Protein AF-A0A3C0DSZ2-F1 (afdb_monomer_lite)

pLDDT: mean 96.06, std 2.95, range [73.5, 98.62]

Foldseek 3Di:
DVVLVPDDLLRLQVVLQVLVVVQFLEEAECPDPSNVVNLVSLQSCQVVLSQVVPSDDHPPQFAQQPVRRHTAAWEAELCCQPQNTAGSRPRHRSAHLVRPDPVLSVVSVVLSVVLCVLLCLLCCVVVVHDQDPCSVVSLLVSLLVNLVSQLCCRPPRQSVCSVPGRHYYYYQDDVSSRGDNVSHDD

Secondary structure (DSSP, 8-state):
-HHHHHS-HHHHHHHHHHHHHHHTT-EEETT-HHHHHHHHHHHHHHHTTTTTTT-SPPPTTPPBPTTTSSBP-EEE-TTHHHH-EEETTTSSEEE-GGGS-TTTHHHHHHHHHHHHHHHGGGGTTTTTPPPPTTHHHHHHHHHHHHHHHHHHIIIIIHHHHTTTSS-EEE---BTTTTB-GGG---

Sequence (186 aa):
RQVFVEMDDLSLARWMAQTLGQFSGKVWRLSHPLMLSYELAAGVAHDRQIWLKGMAVIPSDYICAECCRAPILPMLSRDVLDSGLICKHCNETCVTFKNLPAELKPRIDEWAAKYVEVHAVAHFEEDGIKLPRDYDQMLDKAAQTAEGFLADAGNNLAPALLEFYPAVVWEDRDECLDVNSEDIDA

Radius of gyration: 17.99 Å; chains: 1; bounding box: 43×29×49 Å

Structure (mmCIF, N/CA/C/O backbone):
data_AF-A0A3C0DSZ2-F1
#
_entry.id   AF-A0A3C0DSZ2-F1
#
loop_
_atom_site.group_PDB
_atom_site.id
_atom_site.type_symbol
_atom_site.label_atom_id
_atom_site.label_alt_id
_atom_site.label_comp_id
_atom_site.label_asym_id
_atom_site.label_entity_id
_atom_site.label_seq_id
_atom_site.pdbx_PDB_ins_code
_atom_site.Cartn_x
_atom_site.Cartn_y
_atom_site.Cartn_z
_atom_site.occupancy
_atom_site.B_iso_or_equiv
_atom_site.auth_seq_id
_atom_site.auth_comp_id
_atom_site.auth_asym_id
_atom_site.auth_atom_id
_atom_site.pdbx_PDB_model_num
ATOM 1 N N . ARG A 1 1 ? 6.609 -7.355 17.171 1.00 85.12 1 ARG A N 1
ATOM 2 C CA . ARG A 1 1 ? 5.418 -8.237 17.311 1.00 85.12 1 ARG A CA 1
ATOM 3 C C . ARG A 1 1 ? 5.129 -8.638 18.762 1.00 85.12 1 ARG A C 1
ATOM 5 O O . ARG A 1 1 ? 3.990 -8.469 19.167 1.00 85.12 1 ARG A O 1
ATOM 12 N N . GLN A 1 2 ? 6.112 -9.117 19.543 1.00 93.31 2 GLN A N 1
ATOM 13 C CA . GLN A 1 2 ? 5.913 -9.641 20.914 1.00 93.31 2 GLN A CA 1
ATOM 14 C C . GLN A 1 2 ? 5.078 -8.732 21.835 1.00 93.31 2 GLN A C 1
ATOM 16 O O . GLN A 1 2 ? 4.138 -9.203 22.461 1.00 93.31 2 GLN A O 1
ATOM 21 N N . VAL A 1 3 ? 5.341 -7.422 21.828 1.00 95.31 3 VAL A N 1
ATOM 22 C CA . VAL A 1 3 ? 4.581 -6.435 22.618 1.00 95.31 3 VAL A CA 1
ATOM 23 C C . VAL A 1 3 ? 3.067 -6.510 22.361 1.00 95.31 3 VAL A C 1
ATOM 25 O O . VAL A 1 3 ? 2.286 -6.493 23.303 1.00 95.31 3 VAL A O 1
ATOM 28 N N . PHE A 1 4 ? 2.631 -6.655 21.106 1.00 97.31 4 PHE A N 1
ATOM 29 C CA . PHE A 1 4 ? 1.205 -6.770 20.766 1.00 97.31 4 PHE A CA 1
ATOM 30 C C . PHE A 1 4 ? 0.623 -8.147 21.103 1.00 97.31 4 PHE A C 1
ATOM 32 O O . PHE A 1 4 ? -0.572 -8.263 21.357 1.00 97.31 4 PHE A O 1
ATOM 39 N N . VAL A 1 5 ? 1.459 -9.190 21.132 1.00 96.69 5 VAL A N 1
ATOM 40 C CA . VAL A 1 5 ? 1.057 -10.528 21.596 1.00 96.69 5 VAL A CA 1
ATOM 41 C C . VAL A 1 5 ? 0.784 -10.516 23.103 1.00 96.69 5 VAL A C 1
ATOM 43 O O . VAL A 1 5 ? -0.111 -11.212 23.570 1.00 96.69 5 VAL A O 1
ATOM 46 N N . GLU A 1 6 ? 1.511 -9.714 23.870 1.00 97.44 6 GLU A N 1
ATOM 47 C CA . GLU A 1 6 ? 1.326 -9.615 25.322 1.00 97.44 6 GLU A CA 1
ATOM 48 C C . GLU A 1 6 ? 0.146 -8.721 25.724 1.00 97.44 6 GLU A C 1
ATOM 50 O O . GLU A 1 6 ? -0.387 -8.875 26.822 1.00 97.44 6 GLU A O 1
ATOM 55 N N . MET A 1 7 ? -0.301 -7.822 24.841 1.00 97.50 7 MET A N 1
ATOM 56 C CA . MET A 1 7 ? -1.512 -7.032 25.068 1.00 97.50 7 MET A CA 1
ATOM 57 C C . MET A 1 7 ? -2.753 -7.927 25.136 1.00 97.50 7 MET A C 1
ATOM 59 O O . MET A 1 7 ? -2.928 -8.850 24.333 1.00 97.50 7 MET A O 1
ATOM 63 N N . ASP A 1 8 ? -3.655 -7.606 26.063 1.00 96.94 8 ASP A N 1
ATOM 64 C CA . ASP A 1 8 ? -5.005 -8.157 26.061 1.00 96.94 8 ASP A CA 1
ATOM 65 C C . ASP A 1 8 ? -5.825 -7.621 24.870 1.00 96.94 8 ASP A C 1
ATOM 67 O O . ASP A 1 8 ? -5.519 -6.568 24.299 1.00 96.94 8 ASP A O 1
ATOM 71 N N . ASP A 1 9 ? -6.887 -8.345 24.503 1.00 97.25 9 ASP A N 1
ATOM 72 C CA . ASP A 1 9 ? -7.721 -8.039 23.334 1.00 97.25 9 ASP A CA 1
ATOM 73 C C . ASP A 1 9 ? -8.290 -6.608 23.358 1.00 97.25 9 ASP A C 1
ATOM 75 O O . ASP A 1 9 ? -8.364 -5.966 22.311 1.00 97.25 9 ASP A O 1
ATOM 79 N N . LEU A 1 10 ? -8.672 -6.080 24.528 1.00 96.56 10 LEU A N 1
ATOM 80 C CA . LEU A 1 10 ? -9.258 -4.743 24.641 1.00 96.56 10 LEU A CA 1
ATOM 81 C C . LEU A 1 10 ? -8.196 -3.648 24.485 1.00 96.56 10 LEU A C 1
ATOM 83 O O . LEU A 1 10 ? -8.445 -2.647 23.807 1.00 96.56 10 LEU A O 1
ATOM 87 N N . SER A 1 11 ? -7.019 -3.827 25.088 1.00 97.06 11 SER A N 1
ATOM 88 C CA . SER A 1 11 ? -5.888 -2.906 24.925 1.00 97.06 11 SER A CA 1
ATOM 89 C C . SER A 1 11 ? -5.415 -2.852 23.473 1.00 97.06 11 SER A C 1
ATOM 91 O O . SER A 1 11 ? -5.259 -1.759 22.925 1.00 97.06 11 SER A O 1
ATOM 93 N N . LEU A 1 12 ? -5.278 -4.013 22.822 1.00 98.00 12 LEU A N 1
ATOM 94 C CA . LEU A 1 12 ? -4.917 -4.100 21.408 1.00 98.00 12 LEU A CA 1
ATOM 95 C C . LEU A 1 12 ? -5.971 -3.423 20.518 1.00 98.00 12 LEU A C 1
ATOM 97 O O . LEU A 1 12 ? -5.622 -2.597 19.675 1.00 98.00 12 LEU A O 1
ATOM 101 N N . ALA A 1 13 ? -7.261 -3.697 20.749 1.00 97.44 13 ALA A N 1
ATOM 102 C CA . ALA A 1 13 ? -8.356 -3.090 19.990 1.00 97.44 13 ALA A CA 1
ATOM 103 C C . ALA A 1 13 ? -8.364 -1.558 20.097 1.00 97.44 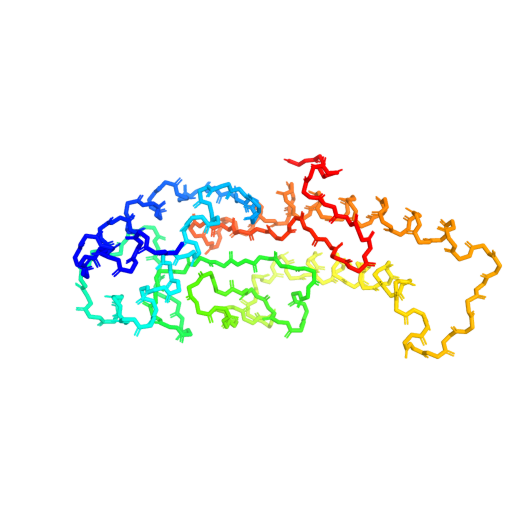13 ALA A C 1
ATOM 105 O O . ALA A 1 13 ? -8.498 -0.856 19.094 1.00 97.44 13 ALA A O 1
ATOM 106 N N . ARG A 1 14 ? -8.194 -1.023 21.313 1.00 96.75 14 ARG A N 1
ATOM 107 C CA . ARG A 1 14 ? -8.151 0.426 21.558 1.00 96.75 14 ARG A CA 1
ATOM 108 C C . ARG A 1 14 ? -6.934 1.076 20.919 1.00 96.75 14 ARG A C 1
ATOM 110 O O . ARG A 1 14 ? -7.084 2.131 20.311 1.00 96.75 14 ARG A O 1
ATOM 117 N N . TRP A 1 15 ? -5.764 0.451 21.040 1.00 97.50 15 TRP A N 1
ATOM 118 C CA . TRP A 1 15 ? -4.542 0.944 20.412 1.00 97.50 15 TRP A CA 1
ATOM 119 C C . TRP A 1 15 ? -4.714 1.029 18.893 1.00 97.50 15 TRP A C 1
ATOM 121 O O . TRP A 1 15 ? -4.475 2.080 18.305 1.00 97.50 15 TRP A O 1
ATOM 131 N N . MET A 1 16 ? -5.235 -0.027 18.262 1.00 97.75 16 MET A N 1
ATOM 132 C CA . MET A 1 16 ? -5.475 -0.032 16.818 1.00 97.75 16 MET A CA 1
ATOM 133 C C . MET A 1 16 ? -6.506 1.011 16.380 1.00 97.75 16 MET A C 1
ATOM 135 O O . MET A 1 16 ? -6.270 1.712 15.399 1.00 97.75 16 MET A O 1
ATOM 139 N N . ALA A 1 17 ? -7.628 1.142 17.095 1.00 96.88 17 ALA A N 1
ATOM 140 C CA . ALA A 1 17 ? -8.647 2.143 16.778 1.00 96.88 17 ALA A CA 1
ATOM 141 C C . ALA A 1 17 ? -8.096 3.576 16.882 1.00 96.88 17 ALA A C 1
ATOM 143 O O . ALA A 1 17 ? -8.355 4.406 16.013 1.00 96.88 17 ALA A O 1
ATOM 144 N N . GLN A 1 18 ? -7.291 3.862 17.911 1.00 96.06 18 GLN A N 1
ATOM 145 C CA . GLN A 1 18 ? -6.652 5.170 18.077 1.00 96.06 18 GLN A CA 1
ATOM 146 C C . GLN A 1 18 ? -5.630 5.453 16.972 1.00 96.06 18 GLN A C 1
ATOM 148 O O . GLN A 1 18 ? -5.632 6.555 16.422 1.00 96.06 18 GLN A O 1
ATOM 153 N N . THR A 1 19 ? -4.797 4.471 16.611 1.00 97.19 19 THR A N 1
ATOM 154 C CA . THR A 1 19 ? -3.800 4.625 15.541 1.00 97.19 19 THR A CA 1
ATOM 155 C C . THR A 1 19 ? -4.462 4.819 14.172 1.00 97.19 19 THR A C 1
ATOM 157 O O . THR A 1 19 ? -4.049 5.707 13.433 1.00 97.19 19 THR A O 1
ATOM 160 N N . LEU A 1 20 ? -5.552 4.105 13.860 1.00 97.69 20 LEU A N 1
ATOM 161 C CA . LEU A 1 20 ? -6.350 4.361 12.647 1.00 97.69 20 LEU A CA 1
ATOM 162 C C . LEU A 1 20 ? -6.888 5.797 12.594 1.0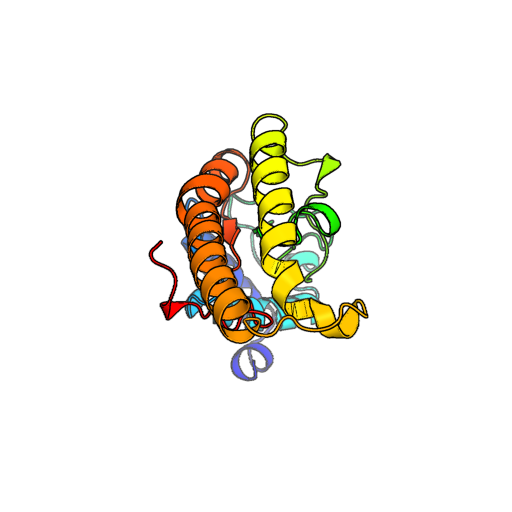0 97.69 20 LEU A C 1
ATOM 164 O O . LEU A 1 20 ? -6.875 6.430 11.539 1.00 97.69 20 LEU A O 1
ATOM 168 N N . GLY A 1 21 ? -7.306 6.343 13.740 1.00 95.75 21 GLY A N 1
ATOM 169 C CA . GLY A 1 21 ? -7.692 7.750 13.846 1.00 95.75 21 GLY A CA 1
ATOM 170 C C . GLY A 1 21 ? -6.555 8.720 13.499 1.00 95.75 21 GLY A C 1
ATOM 171 O O . GLY A 1 21 ? -6.814 9.777 12.936 1.00 95.75 21 GLY A O 1
ATOM 172 N N . GLN A 1 22 ? -5.293 8.360 13.768 1.00 95.31 22 GLN A N 1
ATOM 173 C CA . GLN A 1 22 ? -4.130 9.166 13.361 1.00 95.31 22 GLN A CA 1
ATOM 174 C C . GLN A 1 22 ? -3.842 9.086 11.859 1.00 95.31 22 GLN A C 1
ATOM 176 O O . GLN A 1 22 ? -3.275 10.028 11.293 1.00 95.31 22 GLN A O 1
ATOM 181 N N . PHE A 1 23 ? -4.209 7.963 11.236 1.00 97.56 23 PHE A N 1
ATOM 182 C CA . PHE A 1 23 ? -4.025 7.738 9.808 1.00 97.56 23 PHE A CA 1
ATOM 183 C C . PHE A 1 23 ? -5.065 8.447 8.945 1.00 97.56 23 PHE A C 1
ATOM 185 O O . PHE A 1 23 ? -4.750 8.769 7.802 1.00 97.56 23 PHE A O 1
ATOM 192 N N . SER A 1 24 ? -6.257 8.708 9.492 1.00 96.25 24 SER A N 1
ATOM 193 C CA . SER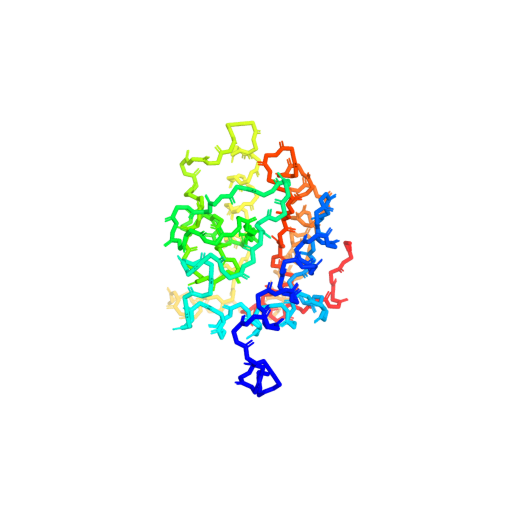 A 1 24 ? -7.376 9.305 8.759 1.00 96.25 24 SER A CA 1
ATOM 194 C C . SER A 1 24 ? -6.984 10.597 8.029 1.00 96.25 24 SER A C 1
ATOM 196 O O . SER A 1 24 ? -6.272 11.450 8.568 1.00 96.25 24 SER A O 1
ATOM 198 N N . GLY A 1 25 ? -7.452 10.723 6.789 1.00 96.94 25 GLY A N 1
ATOM 199 C CA . GLY A 1 25 ? -7.224 11.839 5.878 1.00 96.94 25 GLY A CA 1
ATOM 200 C C . GLY A 1 25 ? -5.808 11.934 5.309 1.00 96.94 25 GLY A C 1
ATOM 201 O O . GLY A 1 25 ? -5.456 12.984 4.775 1.00 96.94 25 GLY A O 1
ATOM 202 N N . LYS A 1 26 ? -4.969 10.898 5.454 1.00 97.25 26 LYS A N 1
ATOM 203 C CA . LYS A 1 26 ? -3.556 10.945 5.049 1.00 97.25 26 LYS A CA 1
ATOM 204 C C . LYS A 1 26 ? -3.136 9.740 4.220 1.00 97.25 26 LYS A C 1
ATOM 206 O O . LYS A 1 26 ? -3.640 8.628 4.383 1.00 97.25 26 LYS A O 1
ATOM 211 N N . VAL A 1 27 ? -2.133 9.987 3.387 1.00 98.06 27 VAL A N 1
ATOM 212 C CA . VAL A 1 27 ? -1.347 8.958 2.712 1.00 98.06 27 VAL A CA 1
ATOM 213 C C . VAL A 1 27 ? -0.156 8.577 3.587 1.00 98.06 27 VAL A C 1
ATOM 215 O O . VAL A 1 27 ? 0.470 9.445 4.196 1.00 98.06 27 VAL A O 1
ATOM 218 N N . TRP A 1 28 ? 0.161 7.286 3.645 1.00 97.94 28 TRP A N 1
ATOM 219 C CA . TRP A 1 28 ? 1.271 6.756 4.431 1.00 97.94 28 TRP A CA 1
ATOM 220 C C . TRP A 1 28 ? 2.197 5.905 3.574 1.00 97.94 28 TRP A C 1
ATOM 222 O O . TRP A 1 28 ? 1.747 4.987 2.892 1.00 97.94 28 TRP A O 1
ATOM 232 N N . ARG A 1 29 ? 3.499 6.170 3.678 1.00 97.19 29 ARG A N 1
ATOM 233 C CA . ARG A 1 29 ? 4.535 5.240 3.224 1.00 97.19 29 ARG A CA 1
ATOM 234 C C . ARG A 1 29 ? 4.423 3.932 3.999 1.00 97.19 29 ARG A C 1
ATOM 236 O O . ARG A 1 29 ? 4.254 3.964 5.224 1.00 97.19 29 ARG A O 1
ATOM 243 N N . LEU A 1 30 ? 4.542 2.801 3.310 1.00 97.31 30 LEU A N 1
ATOM 244 C CA . LEU A 1 30 ? 4.554 1.486 3.944 1.00 97.31 30 LEU A CA 1
ATOM 245 C C . LEU A 1 30 ? 5.716 1.365 4.939 1.00 97.31 30 LEU A C 1
ATOM 247 O O . LEU A 1 30 ? 5.513 0.899 6.060 1.00 97.31 30 LEU A O 1
ATOM 251 N N . SER A 1 31 ? 6.895 1.880 4.580 1.00 97.00 31 SER A N 1
ATOM 252 C CA . SER A 1 31 ? 8.086 1.909 5.440 1.00 97.00 31 SER A CA 1
ATOM 253 C C . SER A 1 31 ? 7.951 2.764 6.709 1.00 97.00 31 SER A C 1
ATOM 255 O O . SER A 1 31 ? 8.787 2.665 7.614 1.00 97.00 31 SER A O 1
ATOM 257 N N . HIS A 1 32 ? 6.913 3.607 6.830 1.00 97.44 32 HIS A N 1
ATOM 258 C CA . HIS A 1 32 ? 6.790 4.519 7.963 1.00 97.44 32 HIS A CA 1
ATOM 259 C C . HIS A 1 32 ? 6.743 3.727 9.290 1.00 97.44 32 HIS A C 1
ATOM 261 O O . HIS A 1 32 ? 5.886 2.852 9.447 1.00 97.44 32 HIS A O 1
ATOM 267 N N . PRO A 1 33 ? 7.560 4.051 10.316 1.00 96.81 33 PRO A N 1
ATOM 268 C CA . PRO A 1 33 ? 7.673 3.231 11.532 1.00 96.81 33 PRO A CA 1
ATOM 269 C C . PRO A 1 33 ? 6.348 2.972 12.263 1.00 96.81 33 PRO A C 1
ATOM 271 O O . PRO A 1 33 ? 6.125 1.890 12.813 1.00 96.81 33 PRO A O 1
ATOM 274 N N . LEU A 1 34 ? 5.442 3.958 12.261 1.00 97.44 34 LEU A N 1
ATOM 275 C CA . LEU A 1 34 ? 4.094 3.795 12.816 1.00 97.44 34 LEU A CA 1
ATOM 276 C C . LEU A 1 34 ? 3.232 2.825 11.989 1.00 97.44 34 LEU A C 1
ATOM 278 O O . LEU A 1 34 ? 2.458 2.079 12.581 1.00 97.44 34 LEU A O 1
ATOM 282 N N . MET A 1 35 ? 3.382 2.806 10.660 1.00 97.81 35 MET A N 1
ATOM 283 C CA . MET A 1 35 ? 2.672 1.880 9.773 1.00 97.81 35 MET A CA 1
ATOM 284 C C . MET A 1 35 ? 3.171 0.450 9.971 1.00 97.81 35 MET A C 1
ATOM 286 O O . MET A 1 35 ? 2.372 -0.438 10.249 1.00 97.81 35 MET A O 1
ATOM 290 N N . LEU A 1 36 ? 4.490 0.249 9.992 1.00 96.25 36 LEU A N 1
ATOM 291 C CA . LEU A 1 36 ? 5.090 -1.055 10.289 1.00 96.25 36 LEU A CA 1
ATOM 292 C C . LEU A 1 36 ? 4.678 -1.571 11.677 1.00 96.25 36 LEU A C 1
ATOM 294 O O . LEU A 1 36 ? 4.337 -2.740 11.857 1.00 96.25 36 LEU A O 1
ATOM 298 N N . SER A 1 37 ? 4.652 -0.687 12.679 1.00 97.88 37 SER A N 1
ATOM 299 C CA . SER A 1 37 ? 4.145 -1.032 14.014 1.00 97.88 37 SER A CA 1
ATOM 300 C C . SER A 1 37 ? 2.669 -1.427 13.971 1.00 97.88 37 SER A C 1
ATOM 302 O O . SER A 1 37 ? 2.265 -2.377 14.644 1.00 97.88 37 SER A O 1
ATOM 304 N N . TYR A 1 38 ? 1.871 -0.717 13.172 1.00 98.19 38 TYR A N 1
ATOM 305 C CA . TYR A 1 38 ? 0.460 -1.009 12.981 1.00 98.19 38 TYR A CA 1
ATOM 306 C C . TYR A 1 38 ? 0.237 -2.365 12.311 1.00 98.19 38 TYR A C 1
ATOM 308 O O . TYR A 1 38 ? -0.562 -3.138 12.821 1.00 98.19 38 TYR A O 1
ATOM 316 N N . GLU A 1 39 ? 0.968 -2.709 11.250 1.00 97.00 39 GLU A N 1
ATOM 317 C CA . GLU A 1 39 ? 0.867 -4.020 10.590 1.00 97.00 39 GLU A CA 1
ATOM 318 C C . GLU A 1 39 ? 1.175 -5.178 11.540 1.00 97.00 39 GLU A C 1
ATOM 320 O O . GLU A 1 39 ? 0.460 -6.182 11.574 1.00 97.00 39 GLU A O 1
ATOM 325 N N . LEU A 1 40 ? 2.202 -5.023 12.382 1.00 97.62 40 LEU A N 1
ATOM 326 C CA . LEU A 1 40 ? 2.534 -6.023 13.396 1.00 97.62 40 LEU A CA 1
ATOM 327 C C . LEU A 1 40 ? 1.394 -6.221 14.403 1.00 97.62 40 LEU A C 1
ATOM 329 O O . LEU A 1 40 ? 1.152 -7.353 14.830 1.00 97.62 40 LEU A O 1
ATOM 333 N N . ALA A 1 41 ? 0.715 -5.142 14.796 1.00 98.06 41 ALA A N 1
ATOM 334 C CA . ALA A 1 41 ? -0.463 -5.205 15.656 1.00 98.06 41 ALA A CA 1
ATOM 335 C C . ALA A 1 41 ? -1.665 -5.806 14.916 1.00 98.06 41 ALA A C 1
ATOM 337 O O . ALA A 1 41 ? -2.364 -6.654 15.468 1.00 98.06 41 ALA A O 1
ATOM 338 N N . ALA A 1 42 ? -1.870 -5.407 13.660 1.00 97.38 42 ALA A N 1
ATOM 339 C CA . ALA A 1 42 ? -2.978 -5.829 12.822 1.00 97.38 42 ALA A CA 1
ATOM 340 C C . ALA A 1 42 ? -2.937 -7.328 12.534 1.00 97.38 42 ALA A C 1
ATOM 342 O O . ALA A 1 42 ? -3.971 -7.974 12.658 1.00 97.38 42 ALA A O 1
ATOM 343 N N . GLY A 1 43 ? -1.755 -7.904 12.291 1.00 97.19 43 GLY A N 1
ATOM 344 C CA . GLY A 1 43 ? -1.597 -9.354 12.164 1.00 97.19 43 GLY A CA 1
ATOM 345 C C . GLY A 1 43 ? -2.006 -10.103 13.438 1.00 97.19 43 GLY A C 1
ATOM 346 O O . GLY A 1 43 ? -2.802 -11.035 13.385 1.00 97.19 43 GLY A O 1
ATOM 347 N N . VAL A 1 44 ? -1.549 -9.650 14.615 1.00 97.94 44 VAL A N 1
ATOM 348 C CA . VAL A 1 44 ? -1.962 -10.252 15.902 1.00 97.94 44 VAL A CA 1
ATOM 349 C C . VAL A 1 44 ? -3.468 -10.093 16.136 1.00 97.94 44 VAL A C 1
ATOM 351 O O . VAL A 1 44 ? -4.133 -11.007 16.623 1.00 97.94 44 VAL A O 1
ATOM 354 N N . ALA A 1 45 ? -4.026 -8.937 15.788 1.00 97.12 45 ALA A N 1
ATOM 355 C CA . ALA A 1 45 ? -5.445 -8.663 15.944 1.00 97.12 45 ALA A CA 1
ATOM 356 C C . ALA A 1 45 ? -6.316 -9.454 14.962 1.00 97.12 45 ALA A C 1
ATOM 358 O O . ALA A 1 45 ? -7.433 -9.838 15.315 1.00 97.12 45 ALA A O 1
ATOM 359 N N . HIS A 1 46 ? -5.812 -9.716 13.757 1.00 96.88 46 HIS A N 1
ATOM 360 C CA . HIS A 1 46 ? -6.454 -10.563 12.764 1.00 96.88 46 HIS A CA 1
ATOM 361 C C . HIS A 1 46 ? -6.509 -12.015 13.249 1.00 96.88 46 HIS A C 1
ATOM 363 O O . HIS A 1 46 ? -7.605 -12.572 13.321 1.00 96.88 46 HIS A O 1
ATOM 369 N N . ASP A 1 47 ? -5.381 -12.564 13.722 1.00 96.69 47 ASP A N 1
ATOM 370 C CA . ASP A 1 47 ? -5.298 -13.912 14.313 1.00 96.69 47 ASP A CA 1
ATOM 371 C C . ASP A 1 47 ? -6.315 -14.094 15.456 1.00 96.69 47 ASP A C 1
ATOM 373 O O . ASP A 1 47 ? -6.928 -15.148 15.627 1.00 96.69 47 ASP A O 1
ATOM 377 N N . ARG A 1 48 ? -6.527 -13.034 16.245 1.00 96.31 48 ARG A N 1
ATOM 378 C CA . ARG A 1 48 ? -7.457 -13.012 17.386 1.00 96.31 48 ARG A CA 1
ATOM 379 C C . ARG A 1 48 ? -8.865 -12.550 17.036 1.00 96.31 48 ARG A C 1
ATOM 381 O O . ARG A 1 48 ? -9.713 -12.503 17.931 1.00 96.31 48 ARG A O 1
ATOM 388 N N . GLN A 1 49 ? -9.120 -12.196 15.780 1.00 95.38 49 GLN A N 1
ATOM 389 C CA . GLN A 1 49 ? -10.407 -11.708 15.289 1.00 95.38 49 GLN A CA 1
ATOM 390 C C . GLN A 1 49 ? -10.957 -10.499 16.072 1.00 95.38 49 GLN A C 1
ATOM 392 O O . GLN A 1 49 ? -12.162 -10.394 16.309 1.00 95.38 49 GLN A O 1
ATOM 397 N N . ILE A 1 50 ? -10.085 -9.575 16.485 1.00 95.75 50 ILE A N 1
ATOM 398 C CA . ILE A 1 50 ? -10.424 -8.441 17.366 1.00 95.75 50 ILE A CA 1
ATOM 399 C C . ILE A 1 50 ? -11.574 -7.591 16.814 1.00 95.75 50 ILE A C 1
ATOM 401 O O . ILE A 1 50 ? -12.520 -7.280 17.541 1.00 95.75 50 ILE A O 1
ATOM 405 N N . TRP A 1 51 ? -11.530 -7.261 15.522 1.00 94.75 51 TRP A N 1
ATOM 406 C CA . TRP A 1 51 ? -12.580 -6.477 14.871 1.00 94.75 51 TRP A CA 1
ATOM 407 C C . TRP A 1 51 ? -13.906 -7.239 14.771 1.00 94.75 51 TRP A C 1
ATOM 409 O O . TRP A 1 51 ? -14.964 -6.655 14.987 1.00 94.75 51 TRP A O 1
ATOM 419 N N . LEU A 1 52 ? -13.866 -8.558 14.546 1.00 92.31 52 LEU A N 1
ATOM 420 C CA . LEU A 1 52 ? -15.076 -9.389 14.474 1.00 92.31 52 LEU A CA 1
ATOM 421 C C . LEU A 1 52 ? -15.786 -9.516 15.821 1.00 92.31 52 LEU A C 1
ATOM 423 O O . LEU A 1 52 ? -17.008 -9.630 15.864 1.00 92.31 52 LEU A O 1
ATOM 427 N N . LYS A 1 53 ? -15.017 -9.500 16.910 1.00 93.38 53 LYS A N 1
ATOM 428 C CA . LYS A 1 53 ? -15.524 -9.533 18.285 1.00 93.38 53 LYS A CA 1
ATOM 429 C C . LYS A 1 53 ? -16.158 -8.205 18.724 1.00 93.38 53 LYS A C 1
ATOM 431 O O . LYS A 1 53 ? -16.795 -8.174 19.770 1.00 93.38 53 LYS A O 1
ATOM 436 N N . GLY A 1 54 ? -15.979 -7.116 17.968 1.00 87.31 54 GLY A N 1
ATOM 437 C CA . GLY A 1 54 ? -16.508 -5.794 18.325 1.00 87.31 54 GLY A CA 1
ATOM 438 C C . GLY A 1 54 ? -15.846 -5.179 19.565 1.00 87.31 54 GLY A C 1
ATOM 439 O O . GLY A 1 54 ? -16.493 -4.448 20.309 1.00 87.31 54 GLY A O 1
ATOM 440 N N . MET A 1 55 ? -14.565 -5.486 19.811 1.00 87.00 55 MET A N 1
ATOM 441 C CA . MET A 1 55 ? -13.848 -5.076 21.033 1.00 87.00 55 MET A CA 1
ATOM 442 C C . MET A 1 55 ? -13.571 -3.565 21.120 1.00 87.00 55 MET A C 1
ATOM 444 O O . MET A 1 55 ? -13.318 -3.046 22.208 1.00 87.00 55 MET A O 1
ATOM 448 N N . ALA A 1 56 ? -13.602 -2.856 19.991 1.00 87.56 56 ALA A N 1
ATOM 449 C CA . ALA A 1 56 ? -13.467 -1.406 19.917 1.00 87.56 56 ALA A CA 1
ATOM 450 C C . ALA A 1 56 ? -14.386 -0.830 18.837 1.00 87.56 56 ALA A C 1
ATOM 452 O O . ALA A 1 56 ? -14.796 -1.521 17.904 1.00 87.56 56 ALA A O 1
ATOM 453 N N . VAL A 1 57 ? -14.690 0.460 18.977 1.00 87.31 57 VAL A N 1
ATOM 454 C CA . VAL A 1 57 ? -15.449 1.221 17.985 1.00 87.31 57 VAL A CA 1
ATOM 455 C C . VAL A 1 57 ? -14.545 1.499 16.786 1.00 87.31 57 VAL A C 1
ATOM 457 O O . VAL A 1 57 ? -13.420 1.972 16.952 1.00 87.31 57 VAL A O 1
ATOM 460 N N . ILE A 1 58 ? -15.043 1.201 15.588 1.00 90.94 58 ILE A N 1
ATOM 461 C CA . ILE A 1 58 ? -14.393 1.580 14.331 1.00 90.94 58 ILE A CA 1
ATOM 462 C C . ILE A 1 58 ? -14.408 3.113 14.232 1.00 90.94 58 ILE A C 1
ATOM 464 O O . ILE A 1 58 ? -15.472 3.701 14.444 1.00 90.94 58 ILE A O 1
ATOM 468 N N . PRO A 1 59 ? -13.271 3.776 13.947 1.00 93.31 59 PRO A N 1
ATOM 469 C CA . PRO A 1 59 ? -13.258 5.226 13.771 1.00 93.31 59 PRO A CA 1
ATOM 470 C C . PRO A 1 59 ? -14.256 5.660 12.691 1.00 93.31 59 PRO A C 1
ATOM 472 O O . PRO A 1 59 ? -14.394 4.978 11.680 1.00 93.31 59 PRO A O 1
ATOM 475 N N . SER A 1 60 ? -14.947 6.784 12.903 1.00 89.62 60 SER A N 1
ATOM 476 C CA . SER A 1 60 ? -16.117 7.204 12.109 1.00 89.62 60 SER A CA 1
ATOM 477 C C . SER A 1 60 ? -15.872 7.304 10.609 1.00 89.62 60 SER A C 1
ATOM 479 O O . SER A 1 60 ? -16.797 7.109 9.827 1.00 89.62 60 SER A O 1
ATOM 481 N N . ASP A 1 61 ? -14.640 7.617 10.226 1.00 92.00 61 ASP A N 1
ATOM 482 C CA . ASP A 1 61 ? -14.276 7.840 8.832 1.00 92.00 61 ASP A CA 1
ATOM 483 C C . ASP A 1 61 ? -14.133 6.514 8.075 1.00 92.00 61 ASP A C 1
ATOM 485 O O . ASP A 1 61 ? -14.156 6.501 6.852 1.00 92.00 61 ASP A O 1
ATOM 489 N N . TYR A 1 62 ? -14.009 5.391 8.791 1.00 96.19 62 TYR A N 1
ATOM 490 C CA . TYR A 1 62 ? -13.733 4.081 8.223 1.00 96.19 62 TYR A CA 1
ATOM 491 C C . TYR A 1 62 ? -14.990 3.233 8.055 1.00 96.19 62 TYR A C 1
ATOM 493 O O . TYR A 1 62 ? -15.822 3.106 8.953 1.00 96.19 62 TYR A O 1
ATOM 501 N N . ILE A 1 63 ? -15.050 2.540 6.921 1.00 93.19 63 ILE A N 1
ATOM 502 C CA . ILE A 1 63 ? -15.994 1.448 6.675 1.00 93.19 63 ILE A CA 1
ATOM 503 C C . ILE A 1 63 ? -15.313 0.092 6.870 1.00 93.19 63 ILE A C 1
ATOM 505 O O . ILE A 1 63 ? -14.087 -0.014 6.838 1.00 93.19 63 ILE A O 1
ATOM 509 N N . CYS A 1 64 ? -16.103 -0.964 7.053 1.00 94.06 64 CYS A N 1
ATOM 510 C CA . CYS A 1 64 ? -15.579 -2.325 7.121 1.00 94.06 64 CYS A CA 1
ATOM 511 C C . CYS A 1 64 ? -15.154 -2.816 5.730 1.00 94.06 64 CYS A C 1
ATOM 513 O O . CYS A 1 64 ? -15.956 -2.798 4.800 1.00 94.06 64 CYS A O 1
ATOM 515 N N . ALA A 1 65 ? -13.930 -3.327 5.607 1.00 95.38 65 ALA A N 1
ATOM 516 C CA . ALA A 1 65 ? -13.478 -4.040 4.418 1.00 95.38 65 ALA A CA 1
ATOM 517 C C . ALA A 1 65 ? -14.201 -5.391 4.286 1.00 95.38 65 ALA A C 1
ATOM 519 O O . ALA A 1 65 ? -14.365 -6.110 5.274 1.00 95.38 65 ALA A O 1
ATOM 520 N N . GLU A 1 66 ? -14.580 -5.784 3.070 1.00 94.44 66 GLU A N 1
ATOM 521 C CA . GLU A 1 66 ? -15.293 -7.050 2.840 1.00 94.44 66 GLU A CA 1
ATOM 522 C C . GLU A 1 66 ? -14.444 -8.285 3.184 1.00 94.44 66 GLU A C 1
ATOM 524 O O . GLU A 1 66 ? -14.969 -9.258 3.721 1.00 94.44 66 GLU A O 1
ATOM 529 N N . CYS A 1 67 ? -13.127 -8.226 2.949 1.00 96.06 67 CYS A N 1
ATOM 530 C CA . CYS A 1 67 ? -12.214 -9.360 3.121 1.00 96.06 67 CYS A CA 1
ATOM 531 C C . CYS A 1 67 ? -12.126 -9.879 4.567 1.00 96.06 67 CYS A C 1
ATOM 533 O O . CYS A 1 67 ? -12.075 -11.085 4.793 1.00 96.06 67 CYS A O 1
ATOM 535 N N . CYS A 1 68 ? -12.118 -8.988 5.564 1.00 95.31 68 CYS A N 1
ATOM 536 C CA . CYS A 1 68 ? -11.917 -9.372 6.967 1.00 95.31 68 CYS A CA 1
ATOM 537 C C . CYS A 1 68 ? -12.815 -8.635 7.972 1.00 95.31 68 CYS A C 1
ATOM 539 O O . CYS A 1 68 ? -12.734 -8.900 9.173 1.00 95.31 68 CYS A O 1
ATOM 541 N N . ARG A 1 69 ? -13.679 -7.722 7.506 1.00 94.12 69 ARG A N 1
ATOM 542 C CA . ARG A 1 69 ? -14.537 -6.827 8.310 1.00 94.12 69 ARG A CA 1
ATOM 543 C C . ARG A 1 69 ? -13.786 -5.892 9.268 1.00 94.12 69 ARG A C 1
ATOM 545 O O . ARG A 1 69 ? -14.415 -5.256 10.110 1.00 94.12 69 ARG A O 1
ATOM 552 N N . ALA A 1 70 ? -12.464 -5.789 9.138 1.00 96.25 70 ALA A N 1
ATOM 553 C CA . ALA A 1 70 ? -11.679 -4.743 9.781 1.00 96.25 70 ALA A CA 1
ATOM 554 C C . ALA A 1 70 ? -11.940 -3.378 9.111 1.00 96.25 70 ALA A C 1
ATOM 556 O O . ALA A 1 70 ? -12.405 -3.350 7.968 1.00 96.25 70 ALA A O 1
ATOM 557 N N . PRO A 1 71 ? -11.624 -2.253 9.773 1.00 97.19 71 PRO A N 1
ATOM 558 C CA . PRO A 1 71 ? -11.636 -0.934 9.143 1.00 97.19 71 PRO A CA 1
ATOM 559 C C . PRO A 1 71 ? -10.775 -0.926 7.874 1.00 97.19 71 PRO A C 1
ATOM 561 O O . PRO A 1 71 ? -9.646 -1.416 7.887 1.00 97.19 71 PRO A O 1
ATOM 564 N N . ILE A 1 72 ? -11.302 -0.404 6.767 1.00 97.50 72 ILE A N 1
ATOM 565 C CA . ILE A 1 72 ? -10.601 -0.428 5.483 1.00 97.50 72 ILE A CA 1
ATOM 566 C C . ILE A 1 72 ? -9.329 0.427 5.546 1.00 97.50 72 ILE A C 1
ATOM 568 O O . ILE A 1 72 ? -9.373 1.628 5.781 1.00 97.50 72 ILE A O 1
ATOM 572 N N . LEU A 1 73 ? -8.180 -0.210 5.340 1.00 98.19 73 LEU A N 1
ATOM 573 C CA . LEU A 1 73 ? -6.884 0.449 5.215 1.00 98.19 73 LEU A CA 1
ATOM 574 C C . LEU A 1 73 ? -6.196 -0.157 3.984 1.00 98.19 73 LEU A C 1
ATOM 576 O O . LEU A 1 73 ? -5.508 -1.176 4.119 1.00 98.19 73 LEU A O 1
ATOM 580 N N . PRO A 1 74 ? -6.508 0.365 2.784 1.00 98.31 74 PRO A N 1
ATOM 581 C CA . PRO A 1 74 ? -6.013 -0.157 1.525 1.00 98.31 74 PRO A CA 1
ATOM 582 C C . PRO A 1 74 ? -4.571 0.283 1.275 1.00 98.31 74 PRO A C 1
ATOM 584 O O . PRO A 1 74 ? -4.171 1.395 1.625 1.00 98.31 74 PRO A O 1
ATOM 587 N N . MET A 1 75 ? -3.818 -0.588 0.617 1.00 98.56 75 MET A N 1
ATOM 588 C CA . MET A 1 75 ? -2.468 -0.335 0.144 1.00 98.56 75 MET A CA 1
ATOM 589 C C . MET A 1 75 ? -2.426 -0.393 -1.377 1.00 98.56 75 MET A C 1
ATOM 591 O O . MET A 1 75 ? -2.888 -1.373 -1.961 1.00 98.56 75 MET A O 1
ATOM 595 N N . LEU A 1 76 ? -1.861 0.640 -1.992 1.00 98.56 76 LEU A N 1
ATOM 596 C CA . LEU A 1 76 ? -1.476 0.651 -3.396 1.00 98.56 76 LEU A CA 1
ATOM 597 C C . LEU A 1 76 ? -0.066 0.057 -3.531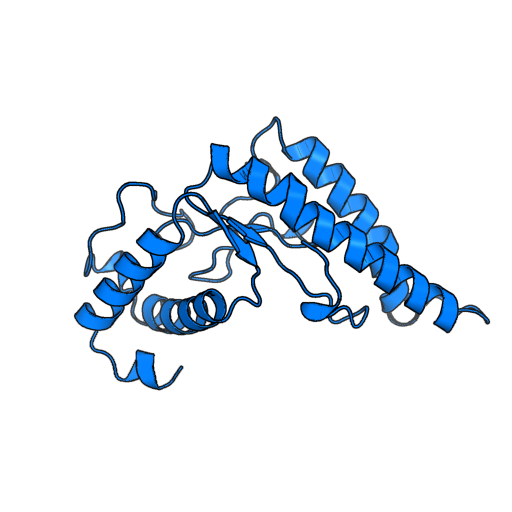 1.00 98.56 76 LEU A C 1
ATOM 599 O O . LEU A 1 76 ? 0.857 0.519 -2.863 1.00 98.56 76 LEU A O 1
ATOM 603 N N . SER A 1 77 ? 0.095 -0.947 -4.387 1.00 97.31 77 SER A N 1
ATOM 604 C CA . SER A 1 77 ? 1.390 -1.534 -4.752 1.00 97.31 77 SER A CA 1
ATOM 605 C C . SER A 1 77 ? 1.598 -1.489 -6.261 1.00 97.31 77 SER A C 1
ATOM 607 O O . SER A 1 77 ? 0.666 -1.201 -7.021 1.00 97.31 77 SER A O 1
ATOM 609 N N . ARG A 1 78 ? 2.817 -1.814 -6.699 1.00 95.50 78 ARG A N 1
ATOM 610 C CA . ARG A 1 78 ? 3.137 -2.008 -8.123 1.00 95.50 78 ARG A CA 1
ATOM 611 C C . ARG A 1 78 ? 2.286 -3.097 -8.790 1.00 95.50 78 ARG A C 1
ATOM 613 O O . ARG A 1 78 ? 1.882 -2.943 -9.938 1.00 95.50 78 ARG A O 1
ATOM 620 N N . ASP A 1 79 ? 1.876 -4.107 -8.026 1.00 95.31 79 ASP A N 1
ATOM 621 C CA . ASP A 1 79 ? 1.077 -5.248 -8.500 1.00 95.31 79 ASP A CA 1
ATOM 622 C C . ASP A 1 79 ? -0.441 -4.982 -8.510 1.00 95.31 79 ASP A C 1
ATOM 624 O O . ASP A 1 79 ? -1.254 -5.909 -8.462 1.00 95.31 79 ASP A O 1
ATOM 628 N N . VAL A 1 80 ? -0.876 -3.718 -8.515 1.00 97.56 80 VAL A N 1
ATOM 629 C CA . VAL A 1 80 ? -2.298 -3.339 -8.391 1.00 97.56 80 VAL A CA 1
ATOM 630 C C . VAL A 1 80 ? -3.187 -3.886 -9.517 1.00 97.56 80 VAL A C 1
ATOM 632 O O . VAL A 1 80 ? -4.387 -4.075 -9.302 1.00 97.56 80 VAL A O 1
ATOM 635 N N . LEU A 1 81 ? -2.629 -4.172 -10.698 1.00 96.44 81 LEU A N 1
ATOM 636 C CA . LEU A 1 81 ? -3.377 -4.780 -11.807 1.00 96.44 81 LEU A CA 1
ATOM 637 C C . LEU A 1 81 ? -3.847 -6.198 -11.470 1.00 96.44 81 LEU A C 1
ATOM 639 O O . LEU A 1 81 ? -5.004 -6.539 -11.728 1.00 96.44 81 LEU A O 1
ATOM 643 N N . ASP A 1 82 ? -2.972 -6.985 -10.847 1.00 95.06 82 ASP A N 1
ATOM 644 C CA . ASP A 1 82 ? -3.234 -8.380 -10.496 1.00 95.06 82 ASP A CA 1
ATOM 645 C C . ASP A 1 82 ? -3.925 -8.497 -9.137 1.00 95.06 82 ASP A C 1
ATOM 647 O O . ASP A 1 82 ? -4.887 -9.248 -8.963 1.00 95.06 82 ASP A O 1
ATOM 651 N N . SER A 1 83 ? -3.449 -7.718 -8.168 1.00 95.94 83 SER A N 1
ATOM 652 C CA . SER A 1 83 ? -3.814 -7.859 -6.761 1.00 95.94 83 SER A CA 1
ATOM 653 C C . SER A 1 83 ? -4.882 -6.868 -6.287 1.00 95.94 83 SER A C 1
ATOM 655 O O . SER A 1 83 ? -5.532 -7.103 -5.266 1.00 95.94 83 SER A O 1
ATOM 657 N N . GLY A 1 84 ? -5.134 -5.782 -7.026 1.00 97.81 84 GLY A N 1
ATOM 658 C CA . GLY A 1 84 ? -5.951 -4.668 -6.544 1.00 97.81 84 GLY A CA 1
ATOM 659 C C . GLY A 1 84 ? -5.309 -3.941 -5.354 1.00 97.81 84 GLY A C 1
ATOM 660 O O . GLY A 1 84 ? -4.095 -3.935 -5.194 1.00 97.81 84 GLY A O 1
ATOM 661 N N . LEU A 1 85 ? -6.122 -3.304 -4.506 1.00 98.50 85 LEU A N 1
ATOM 662 C CA . LEU A 1 85 ? -5.646 -2.711 -3.254 1.00 98.50 85 LEU A CA 1
ATOM 663 C C . LEU A 1 85 ? -5.618 -3.761 -2.143 1.00 98.50 85 LEU A C 1
ATOM 665 O O . LEU A 1 85 ? -6.640 -4.394 -1.839 1.00 98.50 85 LEU A O 1
ATOM 669 N N . ILE A 1 86 ? -4.474 -3.886 -1.478 1.00 98.44 86 ILE A N 1
ATOM 670 C CA . ILE A 1 86 ? -4.239 -4.883 -0.430 1.00 98.44 86 ILE A CA 1
ATOM 671 C C . ILE A 1 86 ? -4.673 -4.359 0.938 1.00 98.44 86 ILE A C 1
ATOM 673 O O . ILE A 1 86 ? -4.407 -3.220 1.311 1.00 98.44 86 ILE A O 1
ATOM 677 N N . CYS A 1 87 ? -5.341 -5.199 1.723 1.00 98.19 87 CYS A N 1
ATOM 678 C CA . CYS A 1 87 ? -5.744 -4.866 3.081 1.00 98.19 87 CYS A CA 1
ATOM 679 C C . CYS A 1 87 ? -4.561 -4.937 4.051 1.00 98.19 87 CYS A C 1
ATOM 681 O O . CYS A 1 87 ? -4.014 -6.018 4.258 1.00 98.19 87 CYS A O 1
ATOM 683 N N . LYS A 1 88 ? -4.256 -3.859 4.784 1.00 97.62 88 LYS A N 1
ATOM 684 C CA . LYS A 1 88 ? -3.203 -3.885 5.824 1.00 97.62 88 LYS A CA 1
ATOM 685 C C . LYS A 1 88 ? -3.528 -4.701 7.085 1.00 97.62 88 LYS A C 1
ATOM 687 O O . LYS A 1 88 ? -2.730 -4.734 8.016 1.00 97.62 88 LYS A O 1
ATOM 692 N N . HIS A 1 89 ? -4.695 -5.343 7.141 1.00 97.56 89 HIS A N 1
ATOM 693 C CA . HIS A 1 89 ? -5.089 -6.192 8.268 1.00 97.56 89 HIS A CA 1
ATOM 694 C C . HIS A 1 89 ? -4.885 -7.681 8.011 1.00 97.56 89 HIS A C 1
ATOM 696 O O . HIS A 1 89 ? -4.484 -8.400 8.921 1.00 97.56 89 HIS A O 1
ATOM 702 N N . CYS A 1 90 ? -5.209 -8.144 6.804 1.00 96.81 90 CYS A N 1
ATOM 703 C CA . CYS A 1 90 ? -5.192 -9.565 6.460 1.00 96.81 90 CYS A CA 1
ATOM 704 C C . CYS A 1 90 ? -4.378 -9.881 5.202 1.00 96.81 90 CYS A C 1
ATOM 706 O O . CYS A 1 90 ? -4.309 -11.041 4.825 1.00 96.81 90 CYS A O 1
ATOM 708 N N . ASN A 1 91 ? -3.792 -8.871 4.549 1.00 96.44 91 ASN A N 1
ATOM 709 C CA . ASN A 1 91 ? -3.011 -8.980 3.312 1.00 96.44 91 ASN A CA 1
ATOM 710 C C . ASN A 1 91 ? -3.753 -9.567 2.097 1.00 96.44 91 ASN A C 1
ATOM 712 O O . ASN A 1 91 ? -3.142 -9.804 1.064 1.00 96.44 91 ASN A O 1
ATOM 716 N N . GLU A 1 92 ? -5.073 -9.724 2.187 1.00 97.44 92 GLU A N 1
ATOM 717 C CA . GLU A 1 92 ? -5.935 -10.056 1.049 1.00 97.44 92 GLU A CA 1
ATOM 718 C C . GLU A 1 92 ? -6.357 -8.789 0.295 1.00 97.44 92 GLU A C 1
ATOM 720 O O . GLU A 1 92 ? -6.366 -7.685 0.854 1.00 97.44 92 GLU A O 1
ATOM 725 N N . THR A 1 93 ? -6.806 -8.945 -0.948 1.00 98.31 93 THR A N 1
ATOM 726 C CA . THR A 1 93 ? -7.411 -7.864 -1.734 1.00 98.31 93 THR A CA 1
ATOM 727 C C . THR A 1 93 ? -8.662 -7.315 -1.039 1.00 98.31 93 THR A C 1
ATOM 729 O O . THR A 1 93 ? -9.661 -8.018 -0.877 1.00 98.31 93 THR A O 1
ATOM 732 N N . CYS A 1 94 ? -8.643 -6.036 -0.651 1.00 97.44 94 CYS A N 1
ATOM 733 C CA . CYS A 1 94 ? -9.828 -5.345 -0.124 1.00 97.44 94 CYS A CA 1
ATOM 734 C C . CYS A 1 94 ? -10.610 -4.590 -1.199 1.00 97.44 94 CYS A C 1
ATOM 736 O O . CYS A 1 94 ? -11.814 -4.398 -1.044 1.00 97.44 94 CYS A O 1
ATOM 738 N N . VAL A 1 95 ? -9.952 -4.198 -2.294 1.00 97.69 95 VAL A N 1
ATOM 739 C CA . VAL A 1 95 ? -10.601 -3.599 -3.463 1.00 97.69 95 VAL A CA 1
ATOM 740 C C . VAL A 1 95 ? -9.962 -4.175 -4.713 1.00 97.69 95 VAL A C 1
ATOM 742 O O . VAL A 1 95 ? -8.784 -3.958 -4.964 1.00 97.69 95 VAL A O 1
ATOM 745 N N . THR A 1 96 ? -10.726 -4.909 -5.516 1.00 97.75 96 THR A N 1
ATOM 746 C CA . THR A 1 96 ? -10.208 -5.440 -6.785 1.00 97.75 96 THR A CA 1
ATOM 747 C C . THR A 1 96 ? -9.944 -4.310 -7.778 1.00 97.75 96 THR A C 1
ATOM 749 O O . THR A 1 96 ? -10.654 -3.302 -7.770 1.00 97.75 96 THR A O 1
ATOM 752 N N . PHE A 1 97 ? -9.006 -4.503 -8.709 1.00 97.38 97 PHE A N 1
ATOM 753 C CA . PHE A 1 97 ? -8.747 -3.531 -9.778 1.00 97.38 97 PHE A CA 1
ATOM 754 C C . PHE A 1 97 ? -10.019 -3.154 -10.562 1.00 97.38 97 PHE A C 1
ATOM 756 O O . PHE A 1 97 ? -10.233 -2.004 -10.951 1.00 97.38 97 PHE A O 1
ATOM 763 N N . LYS A 1 98 ? 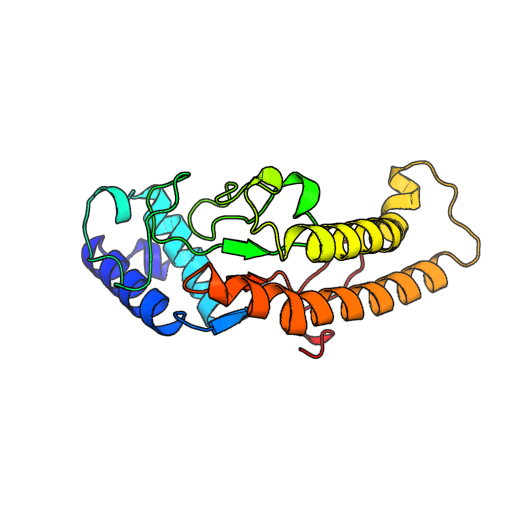-10.932 -4.118 -10.754 1.00 96.69 98 LYS A N 1
ATOM 764 C CA . LYS A 1 98 ? -12.225 -3.882 -11.410 1.00 96.69 98 LYS A CA 1
ATOM 765 C C . LYS A 1 98 ? -13.081 -2.845 -10.678 1.00 96.69 98 LYS A C 1
ATOM 767 O O . LYS A 1 98 ? -13.760 -2.079 -11.359 1.00 96.69 98 LYS A O 1
ATOM 772 N N . ASN A 1 99 ? -13.031 -2.847 -9.349 1.00 96.50 99 ASN A N 1
ATOM 773 C CA . ASN A 1 99 ? -13.859 -2.030 -8.467 1.00 96.50 99 ASN A CA 1
ATOM 774 C C . ASN A 1 99 ? -13.172 -0.728 -8.030 1.00 96.50 99 ASN A C 1
ATOM 776 O O . ASN A 1 99 ? -13.743 0.008 -7.227 1.00 96.50 99 ASN A O 1
ATOM 780 N N . LEU A 1 100 ? -11.971 -0.431 -8.540 1.00 97.12 100 LEU A N 1
ATOM 781 C CA . LEU A 1 100 ? -11.342 0.867 -8.325 1.00 97.12 100 LEU A CA 1
ATOM 782 C C . LEU A 1 100 ? -12.220 2.009 -8.864 1.00 97.12 100 LEU A C 1
ATOM 784 O O . LEU A 1 100 ? -12.958 1.808 -9.837 1.00 97.12 100 LEU A O 1
ATOM 788 N N . PRO A 1 101 ? -12.109 3.220 -8.284 1.00 96.75 101 PRO A N 1
ATOM 789 C CA . PRO A 1 101 ? -12.810 4.395 -8.782 1.00 96.75 101 PRO A CA 1
ATOM 790 C C . PRO A 1 101 ? -12.571 4.602 -10.279 1.00 96.75 101 PRO A C 1
ATOM 792 O O . PRO A 1 101 ? -11.426 4.643 -10.732 1.00 96.75 101 PRO A O 1
ATOM 795 N N . ALA A 1 102 ? -13.653 4.745 -11.052 1.00 96.06 102 ALA A N 1
ATOM 796 C CA . ALA A 1 102 ? -13.593 4.802 -12.515 1.00 96.06 102 ALA A CA 1
ATOM 797 C C . ALA A 1 102 ? -12.706 5.944 -13.041 1.00 96.06 102 ALA A C 1
ATOM 799 O O . ALA A 1 102 ? -12.110 5.818 -14.105 1.00 96.06 102 ALA A O 1
ATOM 800 N N . GLU A 1 103 ? -12.598 7.030 -12.278 1.00 94.88 103 GLU A N 1
ATOM 801 C CA . GLU A 1 103 ? -11.798 8.214 -12.603 1.00 94.88 103 GLU A CA 1
ATOM 802 C C . GLU A 1 103 ? -10.291 7.985 -12.413 1.00 94.88 103 GLU A C 1
ATOM 804 O O . GLU A 1 103 ? -9.475 8.554 -13.136 1.00 94.88 103 GLU A O 1
ATOM 809 N N . LEU A 1 104 ? -9.909 7.122 -11.467 1.00 96.31 104 LEU A N 1
ATOM 810 C CA . LEU A 1 104 ? -8.507 6.826 -11.158 1.00 96.31 104 LEU A CA 1
ATOM 811 C C . LEU A 1 104 ? -8.001 5.589 -11.883 1.00 96.31 104 LEU A C 1
ATOM 813 O O . LEU A 1 104 ? -6.810 5.485 -12.163 1.00 96.31 104 LEU A O 1
ATOM 817 N N . LYS A 1 105 ? -8.903 4.666 -12.220 1.00 96.31 105 LYS A N 1
ATOM 818 C CA . LYS A 1 105 ? -8.551 3.389 -12.828 1.00 96.31 105 LYS A CA 1
ATOM 819 C C . LYS A 1 105 ? -7.680 3.527 -14.088 1.00 96.31 105 LYS A C 1
ATOM 821 O O . LYS A 1 105 ? -6.666 2.846 -14.113 1.00 96.31 105 LYS A O 1
ATOM 826 N N . PRO A 1 106 ? -7.963 4.406 -15.075 1.00 97.50 106 PRO A N 1
ATOM 827 C CA . PRO A 1 106 ? -7.094 4.558 -16.247 1.00 97.50 106 PRO A CA 1
ATOM 828 C C . PRO A 1 106 ? -5.692 5.077 -15.904 1.00 97.50 106 PRO A C 1
ATOM 830 O O . PRO A 1 106 ? -4.718 4.661 -16.516 1.00 97.50 106 PRO A O 1
ATOM 833 N N . ARG A 1 107 ? -5.583 5.968 -14.908 1.00 97.38 107 ARG A N 1
ATOM 834 C CA . ARG A 1 107 ? -4.293 6.515 -14.458 1.00 97.38 107 ARG A CA 1
ATOM 835 C C . ARG A 1 107 ? -3.448 5.441 -13.775 1.00 97.38 107 ARG A C 1
ATOM 837 O O . ARG A 1 107 ? -2.259 5.339 -14.046 1.00 97.38 107 ARG A O 1
ATOM 844 N N . ILE A 1 108 ? -4.075 4.645 -12.908 1.00 98.06 108 ILE A N 1
ATOM 845 C CA . ILE A 1 108 ? -3.427 3.525 -12.216 1.00 98.06 108 ILE A CA 1
ATOM 846 C C . ILE A 1 108 ? -3.044 2.426 -13.218 1.00 98.06 108 ILE A C 1
ATOM 848 O O . ILE A 1 108 ? -1.956 1.874 -13.109 1.00 98.06 108 ILE A O 1
ATOM 852 N N . ASP A 1 109 ? -3.903 2.150 -14.204 1.00 97.88 109 ASP A N 1
ATOM 853 C CA . ASP A 1 109 ? -3.645 1.191 -15.286 1.00 97.88 109 ASP A CA 1
ATOM 854 C C . ASP A 1 109 ? -2.383 1.553 -16.072 1.00 97.88 109 ASP A C 1
ATOM 856 O O . ASP A 1 109 ? -1.456 0.757 -16.190 1.00 97.88 109 ASP A O 1
ATOM 860 N N . GLU A 1 110 ? -2.323 2.799 -16.549 1.00 98.00 110 GLU A N 1
ATOM 861 C CA . GLU A 1 110 ? -1.188 3.308 -17.311 1.00 98.00 110 GLU A CA 1
ATOM 862 C C . GLU A 1 110 ? 0.104 3.314 -16.484 1.00 98.00 110 GLU A C 1
ATOM 864 O O . GLU A 1 110 ? 1.162 2.943 -16.995 1.00 98.00 110 GLU A O 1
ATOM 869 N N . TRP A 1 111 ? 0.029 3.732 -15.217 1.00 98.38 111 TRP A N 1
ATOM 870 C CA . TRP A 1 111 ? 1.170 3.728 -14.304 1.00 98.38 111 TRP A CA 1
ATOM 871 C C . TRP A 1 111 ? 1.706 2.310 -14.087 1.00 98.38 111 TRP A C 1
ATOM 873 O O . TRP A 1 111 ? 2.892 2.066 -14.303 1.00 98.38 111 TRP A O 1
ATOM 883 N N . ALA A 1 112 ? 0.833 1.364 -13.734 1.00 97.81 112 ALA A N 1
ATOM 884 C CA . ALA A 1 112 ? 1.235 -0.001 -13.416 1.00 97.81 112 ALA A CA 1
ATOM 885 C C . ALA A 1 112 ? 1.759 -0.745 -14.651 1.00 97.81 112 ALA A C 1
ATOM 887 O O . ALA A 1 112 ? 2.771 -1.432 -14.565 1.00 97.81 112 ALA A O 1
ATOM 888 N N . ALA A 1 113 ? 1.137 -0.559 -15.821 1.00 97.00 113 ALA A N 1
ATOM 889 C CA . ALA A 1 113 ? 1.609 -1.167 -17.064 1.00 97.00 113 ALA A CA 1
ATOM 890 C C . ALA A 1 113 ? 3.040 -0.723 -17.413 1.00 97.00 113 ALA A C 1
ATOM 892 O O . ALA A 1 113 ? 3.876 -1.553 -17.765 1.00 97.00 113 ALA A O 1
ATOM 893 N N . LYS A 1 114 ? 3.353 0.571 -17.255 1.00 97.81 114 LYS A N 1
ATOM 894 C CA . LYS A 1 114 ? 4.718 1.082 -17.458 1.00 97.81 114 LYS A CA 1
ATOM 895 C C . LYS A 1 114 ? 5.684 0.597 -16.382 1.00 97.81 114 LYS A C 1
ATOM 897 O O . LYS A 1 114 ? 6.838 0.320 -16.694 1.00 97.81 114 LYS A O 1
ATOM 902 N N . TYR A 1 115 ? 5.224 0.488 -15.136 1.00 97.94 115 TYR A N 1
ATOM 903 C CA . TYR A 1 115 ? 6.038 -0.051 -14.052 1.00 97.94 115 TYR A CA 1
ATOM 904 C C . TYR A 1 115 ? 6.486 -1.481 -14.361 1.00 97.94 115 TYR A C 1
ATOM 906 O O . TYR A 1 115 ? 7.668 -1.786 -14.247 1.00 97.94 115 TYR A O 1
ATOM 914 N N . VAL A 1 116 ? 5.563 -2.338 -14.811 1.00 96.06 116 VAL A N 1
ATOM 915 C CA . VAL A 1 116 ? 5.848 -3.738 -15.165 1.00 96.06 116 VAL A CA 1
ATOM 916 C C . VAL A 1 116 ? 6.943 -3.836 -16.229 1.00 96.06 116 VAL A C 1
ATOM 918 O O . VAL A 1 116 ? 7.839 -4.666 -16.102 1.00 96.06 116 VAL A O 1
ATOM 921 N N . GLU A 1 117 ? 6.930 -2.967 -17.245 1.00 95.56 117 GLU A N 1
ATOM 922 C CA . GLU A 1 117 ? 7.980 -2.943 -18.275 1.00 95.56 117 GLU A CA 1
ATOM 923 C C . GLU A 1 117 ? 9.369 -2.620 -17.701 1.00 95.56 117 GLU A C 1
ATOM 925 O O . GLU A 1 117 ? 10.368 -3.192 -18.139 1.00 95.56 117 GLU A O 1
ATOM 930 N N . VAL A 1 118 ? 9.439 -1.717 -16.720 1.00 96.75 118 VAL A N 1
ATOM 931 C CA . VAL A 1 118 ? 10.689 -1.351 -16.038 1.00 96.75 118 VAL A CA 1
ATOM 932 C C . VAL A 1 118 ? 11.151 -2.470 -15.104 1.00 96.75 118 VAL A C 1
ATOM 934 O O . VAL A 1 118 ? 12.318 -2.855 -15.139 1.00 96.75 118 VAL A O 1
ATOM 937 N N . HIS A 1 119 ? 10.232 -3.026 -14.316 1.00 96.12 119 HIS A N 1
ATOM 938 C CA . HIS A 1 119 ? 10.490 -4.104 -13.362 1.00 96.12 119 HIS A CA 1
ATOM 939 C C . HIS A 1 119 ? 10.953 -5.398 -14.044 1.00 96.12 119 HIS A C 1
ATOM 941 O O . HIS A 1 119 ? 11.832 -6.088 -13.533 1.00 96.12 119 HIS A O 1
ATOM 947 N N . ALA A 1 120 ? 10.445 -5.688 -15.247 1.00 95.88 120 ALA A N 1
ATOM 948 C CA . ALA A 1 120 ? 10.822 -6.870 -16.021 1.00 95.88 120 ALA A CA 1
ATOM 949 C C . ALA A 1 120 ? 12.335 -6.984 -16.275 1.00 95.88 120 ALA A C 1
ATOM 951 O O . ALA A 1 120 ? 12.837 -8.093 -16.435 1.00 95.88 120 ALA A O 1
ATOM 952 N N . VAL A 1 121 ? 13.084 -5.870 -16.269 1.00 95.88 121 VAL A N 1
ATOM 953 C CA . VAL A 1 121 ? 14.550 -5.894 -16.414 1.00 95.88 121 VAL A CA 1
ATOM 954 C C . VAL A 1 121 ? 15.206 -6.765 -15.342 1.00 95.88 121 VAL A C 1
ATOM 956 O O . VAL A 1 121 ? 16.121 -7.515 -15.674 1.00 95.88 121 VAL A O 1
ATOM 959 N N . ALA A 1 122 ? 14.707 -6.744 -14.101 1.00 95.38 122 ALA A N 1
ATOM 960 C CA . ALA A 1 122 ? 15.228 -7.568 -13.008 1.00 95.38 122 ALA A CA 1
ATOM 961 C C . ALA A 1 122 ? 15.028 -9.079 -13.234 1.00 95.38 122 ALA A C 1
ATOM 963 O O . ALA A 1 122 ? 15.773 -9.890 -12.687 1.00 95.38 122 ALA A O 1
ATOM 964 N N . HIS A 1 123 ? 14.051 -9.457 -14.064 1.00 95.44 123 HIS A N 1
ATOM 965 C CA . HIS A 1 123 ? 13.630 -10.842 -14.281 1.00 95.44 123 HIS A CA 1
ATOM 966 C C . HIS A 1 123 ? 14.133 -11.446 -15.597 1.00 95.44 123 HIS A C 1
ATOM 968 O O . HIS A 1 123 ? 13.799 -12.584 -15.912 1.00 95.44 123 HIS A O 1
ATOM 974 N N . PHE A 1 124 ? 14.986 -10.750 -16.359 1.00 94.94 124 PHE A N 1
ATOM 975 C CA . PHE A 1 124 ? 15.447 -11.236 -17.667 1.00 94.94 124 PHE A CA 1
ATOM 976 C C . PHE A 1 124 ? 16.022 -12.659 -17.631 1.00 94.94 124 PHE A C 1
ATOM 978 O O . PHE A 1 124 ? 15.706 -13.464 -18.506 1.00 94.94 124 PHE A O 1
ATOM 985 N N . GLU A 1 125 ? 16.839 -13.003 -16.634 1.00 90.12 125 GLU A N 1
ATOM 986 C CA . GLU A 1 125 ? 17.394 -14.359 -16.533 1.00 90.12 125 GLU A CA 1
ATOM 987 C C . GLU A 1 125 ? 16.313 -15.410 -16.218 1.00 90.12 125 GLU A C 1
ATOM 989 O O . GLU A 1 125 ? 16.314 -16.489 -16.816 1.00 90.12 125 GLU A O 1
ATOM 994 N N . GLU A 1 126 ? 15.359 -15.079 -15.344 1.00 93.06 126 GLU A N 1
ATOM 995 C CA . GLU A 1 126 ? 14.221 -15.937 -14.984 1.00 93.06 126 GLU A CA 1
ATOM 996 C C . GLU A 1 126 ? 13.275 -16.161 -16.176 1.00 93.06 126 GLU A C 1
ATOM 998 O O . GLU A 1 126 ? 12.791 -17.275 -16.389 1.00 93.06 126 GLU A O 1
ATOM 1003 N N . ASP A 1 127 ? 13.116 -15.140 -17.020 1.00 92.56 127 ASP A N 1
ATOM 1004 C CA . ASP A 1 127 ? 12.345 -15.173 -18.266 1.00 92.56 127 ASP A CA 1
ATOM 1005 C C . ASP A 1 127 ? 13.086 -15.869 -19.426 1.00 92.56 127 ASP A C 1
ATOM 1007 O O . ASP A 1 127 ? 12.574 -15.976 -20.546 1.00 92.56 127 ASP A O 1
ATOM 1011 N N . GLY A 1 128 ? 14.311 -16.356 -19.194 1.00 90.56 128 GLY A N 1
ATOM 1012 C CA . GLY A 1 128 ? 15.139 -17.011 -20.210 1.00 90.56 128 GLY A CA 1
ATOM 1013 C C . GLY A 1 128 ? 15.709 -16.050 -21.260 1.00 90.56 128 GLY A C 1
ATOM 1014 O O . GLY A 1 128 ? 16.167 -16.481 -22.326 1.00 90.56 128 GLY A O 1
ATOM 1015 N N . ILE A 1 129 ? 15.697 -14.748 -20.978 1.00 92.50 129 ILE A N 1
ATOM 1016 C CA . ILE A 1 129 ? 16.301 -13.708 -21.802 1.00 92.50 129 ILE A CA 1
ATOM 1017 C C . ILE A 1 129 ? 17.806 -13.711 -21.546 1.00 92.50 129 ILE A C 1
ATOM 1019 O O . ILE A 1 129 ? 18.296 -13.594 -20.424 1.00 92.50 129 ILE A O 1
ATOM 1023 N N . LYS A 1 130 ? 18.584 -13.823 -22.624 1.00 92.69 130 LYS A N 1
ATOM 1024 C CA . LYS A 1 130 ? 20.038 -13.723 -22.522 1.00 92.69 130 LYS A CA 1
ATOM 1025 C C . LYS A 1 130 ? 20.423 -12.301 -22.117 1.00 92.69 130 LYS A C 1
ATOM 1027 O O . LYS A 1 130 ? 20.174 -11.370 -22.883 1.00 92.69 130 LYS A O 1
ATOM 1032 N N . LEU A 1 131 ? 21.101 -12.173 -20.978 1.00 93.88 131 LEU A N 1
ATOM 1033 C CA . LEU A 1 131 ? 21.547 -10.886 -20.453 1.00 93.88 131 LEU A CA 1
ATOM 1034 C C . LEU A 1 131 ? 22.403 -10.125 -21.487 1.00 93.88 131 LEU A C 1
ATOM 1036 O O . LEU A 1 131 ? 23.405 -10.667 -21.984 1.00 93.88 131 LEU A O 1
ATOM 1040 N N . PRO A 1 132 ? 22.011 -8.889 -21.846 1.00 92.81 132 PRO A N 1
ATOM 1041 C CA . PRO A 1 132 ? 22.823 -8.003 -22.667 1.00 92.81 132 PRO A CA 1
ATOM 1042 C C . PRO A 1 132 ? 24.178 -7.700 -22.019 1.00 92.81 132 PRO A C 1
ATOM 1044 O O . PRO A 1 132 ? 24.380 -7.866 -20.820 1.00 92.81 132 PRO A O 1
ATOM 1047 N N . ARG A 1 133 ? 25.137 -7.223 -22.817 1.00 94.06 133 ARG A N 1
ATOM 1048 C CA . ARG A 1 133 ? 26.474 -6.872 -22.303 1.00 94.06 133 ARG A CA 1
ATOM 1049 C C . ARG A 1 133 ? 26.430 -5.685 -21.331 1.00 94.06 133 ARG A C 1
ATOM 1051 O O . ARG A 1 133 ? 27.303 -5.563 -20.482 1.00 94.06 133 ARG A O 1
ATOM 1058 N N . ASP A 1 134 ? 25.459 -4.807 -21.511 1.00 94.88 134 ASP A N 1
ATOM 1059 C CA . ASP A 1 134 ? 25.175 -3.601 -20.741 1.00 94.88 134 ASP A CA 1
ATOM 1060 C C . ASP A 1 134 ? 24.062 -3.811 -19.701 1.00 94.88 134 ASP A C 1
ATOM 1062 O O . ASP A 1 134 ? 23.491 -2.836 -19.223 1.00 94.88 134 ASP A O 1
ATOM 1066 N N . TYR A 1 135 ? 23.770 -5.066 -19.333 1.00 94.75 135 TYR A N 1
ATOM 1067 C CA . TYR A 1 135 ? 22.703 -5.414 -18.392 1.00 94.75 135 TYR A CA 1
ATOM 1068 C C . TYR A 1 135 ? 22.776 -4.635 -17.073 1.00 94.75 135 TYR A C 1
ATOM 1070 O O . TYR A 1 135 ? 21.773 -4.057 -16.677 1.00 94.75 135 TYR A O 1
ATOM 1078 N N . ASP A 1 136 ? 23.956 -4.521 -16.456 1.00 95.50 136 ASP A N 1
ATOM 1079 C CA . ASP A 1 136 ? 24.121 -3.772 -15.200 1.00 95.50 136 ASP A CA 1
ATOM 1080 C C . ASP A 1 136 ? 23.659 -2.307 -15.344 1.00 95.50 136 ASP A C 1
ATOM 1082 O O . ASP A 1 136 ? 22.931 -1.792 -14.506 1.00 95.50 136 ASP A O 1
ATOM 1086 N N . GLN A 1 137 ? 23.985 -1.649 -16.465 1.00 96.44 137 GLN A N 1
ATOM 1087 C CA . GLN A 1 137 ? 23.534 -0.274 -16.730 1.00 96.44 137 GLN A CA 1
ATOM 1088 C C . GLN A 1 137 ? 22.025 -0.196 -16.986 1.00 96.44 137 GLN A C 1
ATOM 1090 O O . GLN A 1 137 ? 21.394 0.816 -16.677 1.00 96.44 137 GLN A O 1
ATOM 1095 N N . MET A 1 138 ? 21.444 -1.236 -17.593 1.00 96.81 138 MET A N 1
ATOM 1096 C CA . MET A 1 138 ? 19.996 -1.327 -17.773 1.00 96.81 138 MET A CA 1
ATOM 1097 C C . MET A 1 138 ? 19.287 -1.493 -16.431 1.00 96.81 138 MET A C 1
ATOM 1099 O O . MET A 1 138 ? 18.263 -0.846 -16.227 1.00 96.81 138 MET A O 1
ATOM 1103 N N . LEU A 1 139 ? 19.840 -2.313 -15.535 1.00 96.56 139 LEU A N 1
ATOM 1104 C CA . LEU A 1 139 ? 19.309 -2.551 -14.199 1.00 96.56 139 LEU A CA 1
ATOM 1105 C C . LEU A 1 139 ? 19.367 -1.273 -13.351 1.00 96.56 139 LEU A C 1
ATOM 1107 O O . LEU A 1 139 ? 18.338 -0.855 -12.831 1.00 96.56 139 LEU A O 1
ATOM 1111 N N . ASP A 1 140 ? 20.509 -0.576 -13.334 1.00 96.94 140 ASP A N 1
ATOM 1112 C CA . ASP A 1 140 ? 20.661 0.716 -12.644 1.00 96.94 140 ASP A CA 1
ATOM 1113 C C . ASP A 1 140 ? 19.645 1.755 -13.149 1.00 96.94 140 ASP A C 1
ATOM 1115 O O . ASP A 1 140 ? 19.030 2.500 -12.384 1.00 96.94 140 ASP A O 1
ATOM 1119 N N . LYS A 1 141 ? 19.441 1.810 -14.470 1.00 97.69 141 LYS A N 1
ATOM 1120 C CA . LYS A 1 141 ? 18.465 2.719 -15.077 1.00 97.69 141 LYS A CA 1
ATOM 1121 C C . LYS A 1 141 ? 17.028 2.316 -14.745 1.00 97.69 141 LYS A C 1
ATOM 1123 O O . LYS A 1 141 ? 16.175 3.195 -14.592 1.00 97.69 141 LYS A O 1
ATOM 1128 N N . ALA A 1 142 ? 16.745 1.017 -14.678 1.00 98.00 142 ALA A N 1
ATOM 1129 C CA . ALA A 1 142 ? 15.440 0.507 -14.289 1.00 98.00 142 ALA A CA 1
ATOM 1130 C C . ALA A 1 142 ? 15.130 0.876 -12.834 1.00 98.00 142 ALA A C 1
ATOM 1132 O O . ALA A 1 142 ? 14.062 1.431 -12.591 1.00 98.00 142 ALA A O 1
ATOM 1133 N N . ALA A 1 143 ? 16.085 0.706 -11.914 1.00 98.00 143 ALA A N 1
ATOM 1134 C CA . ALA A 1 143 ? 15.964 1.123 -10.517 1.00 98.00 143 ALA A CA 1
ATOM 1135 C C . ALA A 1 143 ? 15.632 2.623 -10.387 1.00 98.00 143 ALA A C 1
ATOM 1137 O O . ALA A 1 143 ? 14.582 2.972 -9.853 1.00 98.00 143 ALA A O 1
ATOM 1138 N N . GLN A 1 144 ? 16.415 3.506 -11.020 1.00 97.69 144 GLN A N 1
ATOM 1139 C CA . GLN A 1 144 ? 16.150 4.959 -11.019 1.00 97.69 144 GLN A CA 1
ATOM 1140 C C . GLN A 1 144 ? 14.784 5.325 -11.617 1.00 97.69 144 GLN A C 1
ATOM 1142 O O . GLN A 1 144 ? 14.128 6.284 -11.210 1.00 97.69 144 GLN A O 1
ATOM 1147 N N . THR A 1 145 ? 14.342 4.582 -12.633 1.00 97.94 145 THR A N 1
ATOM 1148 C CA . THR A 1 145 ? 13.027 4.813 -13.241 1.00 97.94 145 THR A CA 1
ATOM 1149 C C . THR A 1 145 ? 11.910 4.341 -12.304 1.00 97.94 145 THR A C 1
ATOM 1151 O O . THR A 1 145 ? 10.895 5.026 -12.170 1.00 97.94 145 THR A O 1
ATOM 1154 N N . ALA A 1 146 ? 12.099 3.205 -11.628 1.00 98.06 146 ALA A N 1
ATOM 1155 C CA . ALA A 1 146 ? 11.171 2.668 -10.642 1.00 98.06 146 ALA A CA 1
ATOM 1156 C C . ALA A 1 146 ? 11.044 3.582 -9.415 1.00 98.06 146 ALA A C 1
ATOM 1158 O O . ALA A 1 146 ? 9.918 3.823 -8.986 1.00 98.06 146 ALA A O 1
ATOM 1159 N N . GLU A 1 147 ? 12.136 4.177 -8.917 1.00 98.06 147 GLU A N 1
ATOM 1160 C CA . GLU A 1 147 ? 12.108 5.229 -7.883 1.00 98.06 147 GLU A CA 1
ATOM 1161 C C . GLU A 1 147 ? 11.127 6.349 -8.257 1.00 98.06 147 GLU A C 1
ATOM 1163 O O . GLU A 1 147 ? 10.252 6.714 -7.469 1.00 98.06 147 GLU A O 1
ATOM 1168 N N . GLY A 1 148 ? 11.214 6.850 -9.495 1.00 97.81 148 GLY A N 1
ATOM 1169 C CA . GLY A 1 148 ? 10.317 7.886 -10.009 1.00 97.81 148 GLY A CA 1
ATOM 1170 C C . GLY A 1 148 ? 8.852 7.445 -10.074 1.00 97.81 148 GLY A C 1
ATOM 1171 O O . GLY A 1 148 ? 7.957 8.226 -9.747 1.00 97.81 148 GLY A O 1
ATOM 1172 N N . PHE A 1 149 ? 8.584 6.192 -10.449 1.00 98.12 149 PHE A N 1
ATOM 1173 C CA . PHE A 1 149 ? 7.222 5.659 -10.434 1.00 98.12 149 PHE A CA 1
ATOM 1174 C C . PHE A 1 149 ? 6.674 5.463 -9.018 1.00 98.12 149 PHE A C 1
ATOM 1176 O O . PHE A 1 149 ? 5.505 5.768 -8.782 1.00 98.12 149 PHE A O 1
ATOM 1183 N N . LEU A 1 150 ? 7.485 4.973 -8.077 1.00 98.19 150 LEU A N 1
ATOM 1184 C CA . LEU A 1 150 ? 7.085 4.841 -6.675 1.00 98.19 150 LEU A CA 1
ATOM 1185 C C . LEU A 1 150 ? 6.819 6.227 -6.066 1.00 98.19 150 LEU A C 1
ATOM 1187 O O . LEU A 1 150 ? 5.805 6.417 -5.395 1.00 98.19 150 LEU A O 1
ATOM 1191 N N . ALA A 1 151 ? 7.644 7.228 -6.389 1.00 98.00 151 ALA A N 1
ATOM 1192 C CA . ALA A 1 151 ? 7.391 8.614 -6.006 1.00 98.00 151 ALA A CA 1
ATOM 1193 C C . ALA A 1 151 ? 6.068 9.145 -6.583 1.00 98.00 151 ALA A C 1
ATOM 1195 O O . ALA A 1 151 ? 5.297 9.783 -5.869 1.00 98.00 151 ALA A O 1
ATOM 1196 N N . ASP A 1 152 ? 5.762 8.867 -7.855 1.00 97.94 152 ASP A N 1
ATOM 1197 C CA . ASP A 1 152 ? 4.481 9.242 -8.474 1.00 97.94 152 ASP A CA 1
ATOM 1198 C C . ASP A 1 152 ? 3.283 8.563 -7.787 1.00 97.94 152 ASP A C 1
ATOM 1200 O O . ASP A 1 152 ? 2.250 9.200 -7.547 1.00 97.94 152 ASP A O 1
ATOM 1204 N N . ALA A 1 153 ? 3.431 7.297 -7.383 1.00 97.75 153 ALA A N 1
ATOM 1205 C CA . ALA A 1 153 ? 2.407 6.596 -6.619 1.00 97.75 153 ALA A CA 1
ATOM 1206 C C . ALA A 1 153 ? 2.113 7.307 -5.289 1.00 97.75 153 ALA A C 1
ATOM 1208 O O . ALA A 1 153 ? 0.946 7.556 -4.980 1.00 97.75 153 ALA A O 1
ATOM 1209 N N . GLY A 1 154 ? 3.152 7.692 -4.543 1.00 97.38 154 GLY A N 1
ATOM 1210 C CA . GLY A 1 154 ? 3.028 8.416 -3.276 1.00 97.38 154 GLY A CA 1
ATOM 1211 C C . GLY A 1 154 ? 2.520 9.856 -3.410 1.00 97.38 154 GLY A C 1
ATOM 1212 O O . GLY A 1 154 ? 1.708 10.295 -2.595 1.00 97.38 154 GLY A O 1
ATOM 1213 N N . ASN A 1 155 ? 2.946 10.574 -4.452 1.00 97.50 155 ASN A N 1
ATOM 1214 C CA . ASN A 1 155 ? 2.661 12.001 -4.644 1.00 97.50 155 ASN A CA 1
ATOM 1215 C C . ASN A 1 155 ? 1.357 12.289 -5.394 1.00 97.50 155 ASN A C 1
ATOM 1217 O O . ASN A 1 155 ? 0.762 13.349 -5.198 1.00 97.50 155 ASN A O 1
ATOM 1221 N N . ASN A 1 156 ? 0.904 11.375 -6.259 1.00 97.50 156 ASN A N 1
ATOM 1222 C CA . ASN A 1 156 ? -0.192 11.652 -7.191 1.00 97.50 156 ASN A CA 1
ATOM 1223 C C . ASN A 1 156 ? -1.311 10.606 -7.172 1.00 97.50 156 ASN A C 1
ATOM 1225 O O . ASN A 1 156 ? -2.484 10.982 -7.266 1.00 97.50 156 ASN A O 1
ATOM 1229 N N . LEU A 1 157 ? -0.994 9.310 -7.074 1.00 98.06 157 LEU A N 1
ATOM 1230 C CA . LEU A 1 157 ? -2.014 8.252 -7.126 1.00 98.06 157 LEU A CA 1
ATOM 1231 C C . LEU A 1 157 ? -2.654 7.995 -5.760 1.00 98.06 157 LEU A C 1
ATOM 1233 O O . LEU A 1 157 ? -3.878 8.050 -5.630 1.00 98.06 157 LEU A O 1
ATOM 1237 N N . ALA A 1 158 ? -1.843 7.762 -4.729 1.00 98.00 158 ALA A N 1
ATOM 1238 C CA . ALA A 1 158 ? -2.318 7.520 -3.373 1.00 98.00 158 ALA A CA 1
ATOM 1239 C C . ALA A 1 158 ? -3.089 8.719 -2.785 1.00 98.00 158 ALA A C 1
ATOM 1241 O O . ALA A 1 158 ? -4.143 8.488 -2.187 1.00 98.00 158 ALA A O 1
ATOM 1242 N N . PRO A 1 159 ? -2.682 9.989 -3.001 1.00 98.19 159 PRO A N 1
ATOM 1243 C CA . PRO A 1 159 ? -3.471 11.134 -2.552 1.00 98.19 159 PRO A CA 1
ATOM 1244 C C . PRO A 1 159 ? -4.830 11.225 -3.242 1.00 98.19 159 PRO A C 1
ATOM 1246 O O . PRO A 1 159 ? -5.818 11.544 -2.589 1.00 98.19 159 PRO A O 1
ATOM 1249 N N . ALA A 1 160 ? -4.916 10.882 -4.530 1.00 98.12 160 ALA A N 1
ATOM 1250 C CA . ALA A 1 160 ? -6.191 10.876 -5.245 1.00 98.12 160 ALA A CA 1
ATOM 1251 C C . ALA A 1 160 ? -7.156 9.801 -4.707 1.00 98.12 160 ALA A C 1
ATOM 1253 O O . ALA A 1 160 ? -8.370 9.992 -4.698 1.00 98.12 160 ALA A O 1
ATOM 1254 N N . LEU A 1 161 ? -6.629 8.683 -4.197 1.00 98.12 161 LEU A N 1
ATOM 1255 C CA . LEU A 1 161 ? -7.429 7.631 -3.566 1.00 98.12 161 LEU A CA 1
ATOM 1256 C C . LEU A 1 161 ? -8.066 8.073 -2.228 1.00 98.12 161 LEU A C 1
ATOM 1258 O O . LEU A 1 161 ? -9.041 7.449 -1.805 1.00 98.12 161 LEU A O 1
ATOM 1262 N N . LEU A 1 162 ? -7.593 9.151 -1.585 1.00 97.69 162 LEU A N 1
ATOM 1263 C CA . LEU A 1 162 ? -8.187 9.675 -0.341 1.00 97.69 162 LEU A CA 1
ATOM 1264 C C . LEU A 1 162 ? -9.599 10.248 -0.516 1.00 97.69 162 LEU A C 1
ATOM 1266 O O . LEU A 1 162 ? -10.328 10.381 0.462 1.00 97.69 162 LEU A O 1
ATOM 1270 N N . GLU A 1 163 ? -10.020 10.558 -1.743 1.00 96.50 163 GLU A N 1
ATOM 1271 C CA . GLU A 1 163 ? -11.415 10.939 -2.009 1.00 96.50 163 GLU A CA 1
ATOM 1272 C C . GLU A 1 163 ? -12.390 9.772 -1.773 1.00 96.50 163 GLU A C 1
ATOM 1274 O O . GLU A 1 163 ? -13.581 9.985 -1.545 1.00 96.50 163 GLU A O 1
ATOM 1279 N N . PHE A 1 164 ? -11.883 8.535 -1.802 1.00 96.81 164 PHE A N 1
ATOM 1280 C CA . PHE A 1 164 ? -12.675 7.307 -1.733 1.00 96.81 164 PHE A CA 1
ATOM 1281 C C . PHE A 1 164 ? -12.413 6.495 -0.466 1.00 96.81 164 PHE A C 1
ATOM 1283 O O . PHE A 1 164 ? -13.284 5.734 -0.038 1.00 96.81 164 PHE A O 1
ATOM 1290 N N . TYR A 1 165 ? -11.227 6.639 0.128 1.00 97.50 165 TYR A N 1
ATOM 1291 C CA . TYR A 1 165 ? -10.811 5.865 1.291 1.00 97.50 165 TYR A CA 1
ATOM 1292 C C . TYR A 1 165 ? -10.350 6.764 2.437 1.00 97.50 165 TYR A C 1
ATOM 1294 O O . TYR A 1 165 ? -9.756 7.812 2.199 1.00 97.50 165 TYR A O 1
ATOM 1302 N N . PRO A 1 166 ? -10.552 6.337 3.695 1.00 97.38 166 PRO A N 1
ATOM 1303 C CA . PRO A 1 166 ? -10.279 7.176 4.862 1.00 97.38 166 PRO A CA 1
ATOM 1304 C C . PRO A 1 166 ? -8.785 7.456 5.035 1.00 97.38 166 PRO A C 1
ATOM 1306 O O . PRO A 1 166 ? -8.396 8.504 5.530 1.00 97.38 166 PRO A O 1
ATOM 1309 N N . ALA A 1 167 ? -7.944 6.505 4.643 1.00 98.25 167 ALA A N 1
ATOM 1310 C CA . ALA A 1 167 ? -6.495 6.604 4.593 1.00 98.25 167 ALA A CA 1
ATOM 1311 C C . ALA A 1 167 ? -5.998 5.652 3.504 1.00 98.25 167 ALA A C 1
ATOM 1313 O O . ALA A 1 167 ? -6.691 4.690 3.166 1.00 98.25 167 ALA A O 1
ATOM 1314 N N . VAL A 1 168 ? -4.807 5.900 2.967 1.00 98.56 168 VAL A N 1
ATOM 1315 C CA . VAL A 1 168 ? -4.207 5.060 1.921 1.00 98.56 168 VAL A CA 1
ATOM 1316 C C . VAL A 1 168 ? -2.749 4.810 2.265 1.00 98.56 168 VAL A C 1
ATOM 1318 O O . VAL A 1 168 ? -2.024 5.731 2.635 1.00 98.56 168 VAL A O 1
ATOM 1321 N N . VAL A 1 169 ? -2.320 3.560 2.150 1.00 98.62 169 VAL A N 1
ATOM 1322 C CA . VAL A 1 169 ? -0.909 3.176 2.249 1.00 98.62 169 VAL A CA 1
ATOM 1323 C C . VAL A 1 169 ? -0.366 2.977 0.838 1.00 98.62 169 VAL A C 1
ATOM 1325 O O . VAL A 1 169 ? -1.110 2.576 -0.054 1.00 98.62 169 VAL A O 1
ATOM 1328 N N . TRP A 1 170 ? 0.912 3.244 0.613 1.00 98.44 170 TRP A N 1
ATOM 1329 C CA . TRP A 1 170 ? 1.564 2.917 -0.652 1.00 98.44 170 TRP A CA 1
ATOM 1330 C C . TRP A 1 170 ? 2.903 2.232 -0.413 1.00 98.44 170 TRP A C 1
ATOM 1332 O O . TRP A 1 170 ? 3.593 2.520 0.566 1.00 98.44 170 TRP A O 1
ATOM 1342 N N . GLU A 1 171 ? 3.215 1.280 -1.282 1.00 97.19 171 GLU A N 1
ATOM 1343 C CA . GLU A 1 171 ? 4.473 0.547 -1.283 1.00 97.19 171 GLU A CA 1
ATOM 1344 C C . GLU A 1 171 ? 5.608 1.438 -1.791 1.00 97.19 171 GLU A C 1
ATOM 1346 O O . GLU A 1 171 ? 5.548 1.948 -2.904 1.00 97.19 171 GLU A O 1
ATOM 1351 N N . ASP A 1 172 ? 6.641 1.610 -0.973 1.00 96.81 172 ASP A N 1
ATOM 1352 C CA . ASP A 1 172 ? 7.792 2.467 -1.244 1.00 96.81 172 ASP A CA 1
ATOM 1353 C C . ASP A 1 172 ? 9.094 1.655 -1.296 1.00 96.81 172 ASP A C 1
ATOM 1355 O O . ASP A 1 172 ? 10.119 2.055 -0.750 1.00 96.81 172 ASP A O 1
ATOM 1359 N N . ARG A 1 173 ? 9.033 0.467 -1.907 1.00 96.12 173 ARG A N 1
ATOM 1360 C CA . ARG A 1 173 ? 10.180 -0.429 -2.082 1.00 96.12 173 ARG A CA 1
ATOM 1361 C C . ARG A 1 173 ? 9.990 -1.343 -3.291 1.00 96.12 173 ARG A C 1
ATOM 1363 O O . ARG A 1 173 ? 8.867 -1.762 -3.568 1.00 96.12 173 ARG A O 1
ATOM 1370 N N . ASP A 1 174 ? 11.089 -1.704 -3.941 1.00 96.88 174 ASP A N 1
ATOM 1371 C CA . ASP A 1 174 ? 11.158 -2.792 -4.918 1.00 96.88 174 ASP A CA 1
ATOM 1372 C C . ASP A 1 174 ? 12.415 -3.629 -4.655 1.00 96.88 174 ASP A C 1
ATOM 1374 O O . ASP A 1 174 ? 13.536 -3.189 -4.897 1.00 96.88 174 ASP A O 1
ATOM 1378 N N . GLU A 1 175 ? 12.231 -4.841 -4.127 1.00 94.56 175 GLU A N 1
ATOM 1379 C CA . GLU A 1 175 ? 13.347 -5.727 -3.774 1.00 94.56 175 GLU A CA 1
ATOM 1380 C C . GLU A 1 175 ? 14.066 -6.304 -5.001 1.00 94.56 175 GLU A C 1
ATOM 1382 O O . GLU A 1 175 ? 15.244 -6.637 -4.903 1.00 94.56 175 GLU A O 1
ATOM 1387 N N . CYS A 1 176 ? 13.389 -6.421 -6.147 1.00 95.38 176 CYS A N 1
ATOM 1388 C CA . CYS A 1 176 ? 13.972 -6.987 -7.365 1.00 95.38 176 CYS A CA 1
ATOM 1389 C C . CYS A 1 176 ? 14.908 -5.988 -8.053 1.00 95.38 176 CYS A C 1
ATOM 1391 O O . CYS A 1 176 ? 15.916 -6.385 -8.636 1.00 95.38 176 CYS A O 1
ATOM 1393 N N . LEU A 1 177 ? 14.587 -4.695 -7.957 1.00 96.62 177 LEU A N 1
ATOM 1394 C CA . LEU A 1 177 ? 15.407 -3.597 -8.474 1.00 96.62 177 LEU A CA 1
ATOM 1395 C C . LEU A 1 177 ? 16.328 -2.959 -7.416 1.00 96.62 177 LEU A C 1
ATOM 1397 O O . LEU A 1 177 ? 17.001 -1.984 -7.732 1.00 96.62 177 LEU A O 1
ATOM 1401 N N . ASP A 1 178 ? 16.361 -3.492 -6.189 1.00 95.62 178 ASP A N 1
ATOM 1402 C CA . ASP A 1 178 ? 17.097 -2.935 -5.036 1.00 95.62 178 ASP A CA 1
ATOM 1403 C C . ASP A 1 178 ? 16.769 -1.454 -4.744 1.00 95.62 178 ASP A C 1
ATOM 1405 O O . ASP A 1 178 ? 17.613 -0.682 -4.294 1.00 95.62 178 ASP A O 1
ATOM 1409 N N . VAL A 1 179 ? 15.518 -1.051 -4.993 1.00 97.38 179 VAL A N 1
ATOM 1410 C CA . VAL A 1 179 ? 15.021 0.293 -4.672 1.00 97.38 179 VAL A CA 1
ATOM 1411 C C . VAL A 1 179 ? 14.500 0.294 -3.243 1.00 97.38 179 VAL A C 1
ATOM 1413 O O . VAL A 1 179 ? 13.538 -0.415 -2.925 1.00 97.38 179 VAL A O 1
ATOM 1416 N N . ASN A 1 180 ? 15.104 1.108 -2.379 1.00 96.75 180 ASN A N 1
ATOM 1417 C CA . ASN A 1 180 ? 14.739 1.225 -0.975 1.00 96.75 180 ASN A CA 1
ATOM 1418 C C . ASN A 1 180 ? 13.954 2.517 -0.693 1.00 96.75 180 ASN A C 1
ATOM 1420 O O . ASN A 1 180 ? 13.871 3.438 -1.504 1.00 96.75 180 ASN A O 1
ATOM 1424 N N . SER A 1 181 ? 13.332 2.582 0.486 1.00 95.25 181 SER A N 1
ATOM 1425 C CA . SER A 1 181 ? 12.445 3.691 0.869 1.00 95.25 181 SER A CA 1
ATOM 1426 C C . SER A 1 181 ? 13.138 5.057 0.901 1.00 95.25 181 SER A C 1
ATOM 1428 O O . SER A 1 181 ? 12.512 6.090 0.656 1.00 95.25 181 SER A O 1
ATOM 1430 N N . GLU A 1 182 ? 14.429 5.056 1.219 1.00 94.12 182 GLU A N 1
ATOM 1431 C CA . GLU A 1 182 ? 15.312 6.216 1.291 1.00 94.12 182 GLU A CA 1
ATOM 1432 C C . GLU A 1 182 ? 15.668 6.805 -0.076 1.00 94.12 182 GLU A C 1
ATOM 1434 O O . GLU A 1 182 ? 16.024 7.982 -0.137 1.00 94.12 182 GLU A O 1
ATOM 1439 N N . ASP A 1 183 ? 15.532 6.024 -1.148 1.00 93.44 183 ASP A N 1
ATOM 1440 C CA . ASP A 1 183 ? 15.844 6.449 -2.514 1.00 93.44 183 ASP A CA 1
ATOM 1441 C C . ASP A 1 183 ? 14.691 7.271 -3.125 1.00 93.44 183 ASP A C 1
ATOM 1443 O O . ASP A 1 183 ? 14.863 7.996 -4.102 1.00 93.44 183 ASP A O 1
ATOM 1447 N N . ILE A 1 184 ? 13.499 7.205 -2.522 1.00 94.12 184 ILE A N 1
ATOM 1448 C CA . ILE A 1 184 ? 12.270 7.792 -3.063 1.00 94.12 184 ILE A CA 1
ATOM 1449 C C . ILE A 1 184 ? 12.012 9.178 -2.460 1.00 94.12 184 ILE A C 1
ATOM 1451 O O . ILE A 1 184 ? 11.745 9.307 -1.260 1.00 94.12 184 ILE A O 1
ATOM 1455 N N . ASP A 1 185 ? 11.981 10.211 -3.306 1.00 86.38 185 ASP A N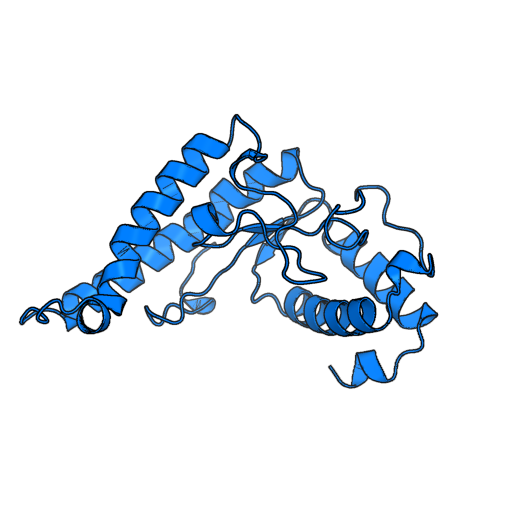 1
ATOM 1456 C CA . ASP A 1 185 ? 11.619 11.589 -2.935 1.00 86.38 185 ASP A CA 1
ATOM 1457 C C . ASP A 1 185 ? 10.104 11.836 -3.120 1.00 86.38 185 ASP A C 1
ATOM 1459 O O . ASP A 1 185 ? 9.620 12.105 -4.224 1.00 86.38 185 ASP A O 1
ATOM 1463 N N . ALA A 1 186 ? 9.337 11.666 -2.036 1.00 73.50 186 ALA A N 1
ATOM 1464 C CA . ALA A 1 186 ? 7.866 11.724 -2.000 1.00 73.50 186 ALA A CA 1
ATOM 1465 C C . ALA A 1 186 ? 7.298 12.184 -0.649 1.00 73.50 186 ALA A C 1
ATOM 1467 O O . ALA A 1 186 ? 7.795 11.706 0.399 1.00 73.50 186 ALA A O 1
#